Protein AF-A0A843HKS9-F1 (afdb_monomer_lite)

pLDDT: mean 92.13, std 10.12, range [38.44, 98.88]

Secondary structure (DSSP, 8-state):
---HHHHHHHHHTTTT-B-SSTTS---HHHHHHHSS---STT---HHHHHHHHHHTSSS-SS---S-HHHHHHHHHHTT-EESS--TT-EEEE--S-SS-S--EEEEEEEEETTEEEEEEEEE-SS--S--SEEEEEEESSSEEEEE-------SS---SSEEEEEE-GGG-S--HHHHHHTT--EEEEE-B-TTSPBPTTHHHHHHHHHHHT-EEEEEEE---SSHHHHHHHHHHHHHHHTT----EEEE---TTSGGGHHHHHHHHHHHHHHHHHHTT--EEEEEEHHHHHHTS-HHHHHHS-EEEE--TT-SSS--GGG----TTEEEEEEEEEE--TTSSS-EEEEEE-

Foldseek 3Di:
DAALVLLLVQLVVQAFDFAPPHQFLFHPLQCVLVVHTHTDPVQQCQQSSSQSSQVVDPPRQFDRDSALLVRQVVLVVVVQWFADDDQQWWWFFDDDPDPRLTQHIFGFHDDDPLKTWTFTPQQDPPGDSGHGGTHTDIDNDRTPTTGDTDHPPDVPPPPVWQKAFEDACVLPFFDLVLCVVLRHAEYEYEAADPVLHGGPCRVVVVVSCVVNVHAYAYEYEDPDQALVVLLVSLVSRCVRCPPPAHEYEYEPEDPVRPVVAQVSVVSSVCSNQVNCVVSPYHYAYEYEPVCVVGRHDVVNLVPGAYAYEFAPVQPQDADCVRDDDGPRDFKYFHHQQHDGPRTPGTTTMMIGD

Radius of gyration: 25.86 Å; chains: 1; bounding box: 54×35×76 Å

Structure (mmCIF, N/CA/C/O backbone):
data_AF-A0A843HKS9-F1
#
_entry.id   AF-A0A843HKS9-F1
#
loop_
_atom_site.group_PDB
_atom_site.id
_atom_site.type_symbol
_atom_site.label_atom_id
_atom_site.label_alt_id
_atom_site.label_comp_id
_atom_site.label_asym_id
_atom_site.label_entity_id
_atom_site.label_seq_id
_atom_site.pdbx_PDB_ins_code
_atom_site.Cartn_x
_atom_site.Cartn_y
_atom_site.Cartn_z
_atom_site.occupancy
_atom_site.B_iso_or_equiv
_atom_site.auth_seq_id
_atom_site.auth_comp_id
_atom_site.auth_asym_id
_atom_site.auth_atom_id
_atom_site.pdbx_PDB_model_num
ATOM 1 N N . MET A 1 1 ? -6.946 20.170 20.216 1.00 74.62 1 MET A N 1
ATOM 2 C CA . MET A 1 1 ? -7.402 18.766 20.320 1.00 74.62 1 MET A CA 1
ATOM 3 C C . MET A 1 1 ? -6.311 17.899 19.699 1.00 74.62 1 MET A C 1
ATOM 5 O O . MET A 1 1 ? -5.655 18.396 18.796 1.00 74.62 1 MET A O 1
ATOM 9 N N . PRO A 1 2 ? -6.028 16.699 20.213 1.00 87.19 2 PRO A N 1
ATOM 10 C CA . PRO A 1 2 ? -4.966 15.842 19.686 1.00 87.19 2 PRO A CA 1
ATOM 11 C C . PRO A 1 2 ? -5.332 15.230 18.333 1.00 87.19 2 PRO A C 1
ATOM 13 O O . PRO A 1 2 ? -6.507 15.220 17.942 1.00 87.19 2 PRO A O 1
ATOM 16 N N . THR A 1 3 ? -4.322 14.707 17.650 1.00 88.12 3 THR A N 1
ATOM 17 C CA . THR A 1 3 ? -4.460 13.864 16.458 1.00 88.12 3 THR A CA 1
ATOM 18 C C . THR A 1 3 ? -4.740 12.415 16.880 1.00 88.12 3 THR A C 1
ATOM 20 O O . THR A 1 3 ? -4.619 12.060 18.057 1.00 88.12 3 THR A O 1
ATOM 23 N N . VAL A 1 4 ? -5.128 11.549 15.937 1.00 90.75 4 VAL A N 1
ATOM 24 C CA . VAL A 1 4 ? -5.255 10.107 16.230 1.00 90.75 4 VAL A CA 1
ATOM 25 C C . VAL A 1 4 ? -3.890 9.521 16.596 1.00 90.75 4 VAL A C 1
ATOM 27 O O . VAL A 1 4 ? -3.796 8.732 17.536 1.00 90.75 4 VAL A O 1
ATOM 30 N N . LYS A 1 5 ? -2.832 9.946 15.895 1.00 85.75 5 LYS A N 1
ATOM 31 C CA . LYS A 1 5 ? -1.465 9.482 16.129 1.00 85.75 5 LYS A CA 1
ATOM 32 C C . LYS A 1 5 ? -0.978 9.837 17.533 1.00 85.75 5 LYS A C 1
ATOM 34 O O . LYS A 1 5 ? -0.462 8.958 18.210 1.00 85.75 5 LYS A O 1
ATOM 39 N N . ASP A 1 6 ? -1.217 11.063 18.000 1.00 91.44 6 ASP A N 1
ATOM 40 C CA . ASP A 1 6 ? -0.814 11.493 19.348 1.00 91.44 6 ASP A CA 1
ATOM 41 C C . ASP A 1 6 ? -1.403 10.576 20.431 1.00 91.44 6 ASP A C 1
ATOM 43 O O . ASP A 1 6 ? -0.723 10.181 21.378 1.00 91.44 6 ASP A O 1
ATOM 47 N N . VAL A 1 7 ? -2.686 10.224 20.280 1.00 95.06 7 VAL A N 1
ATOM 48 C CA . VAL A 1 7 ? -3.398 9.344 21.214 1.00 95.06 7 VAL A CA 1
ATOM 49 C C . VAL A 1 7 ? -2.845 7.922 21.165 1.00 95.06 7 VAL A C 1
ATOM 51 O O . VAL A 1 7 ? -2.664 7.310 22.219 1.00 95.06 7 VAL A O 1
ATOM 54 N N . LEU A 1 8 ? -2.574 7.394 19.968 1.00 95.00 8 LEU A N 1
ATOM 55 C CA . LEU A 1 8 ? -2.044 6.040 19.805 1.00 95.00 8 LEU A CA 1
ATOM 56 C C . LEU A 1 8 ? -0.602 5.915 20.292 1.00 95.00 8 LEU A C 1
ATOM 58 O O . LEU A 1 8 ? -0.320 4.966 21.015 1.00 95.00 8 LEU A O 1
ATOM 62 N N . ASP A 1 9 ? 0.269 6.876 19.979 1.00 90.38 9 ASP A N 1
ATOM 63 C CA . ASP A 1 9 ? 1.654 6.902 20.461 1.00 90.38 9 ASP A CA 1
ATOM 64 C C . ASP A 1 9 ? 1.687 6.897 22.001 1.00 90.38 9 ASP A C 1
ATOM 66 O O . ASP A 1 9 ? 2.435 6.134 22.617 1.00 90.38 9 ASP A O 1
ATOM 70 N N . LEU A 1 10 ? 0.834 7.712 22.641 1.00 95.31 10 LEU A N 1
ATOM 71 C CA . LEU A 1 10 ? 0.725 7.757 24.099 1.00 95.31 10 LEU A CA 1
ATOM 72 C C . LEU A 1 10 ? 0.196 6.439 24.675 1.00 95.31 10 LEU A C 1
ATOM 74 O O . LEU A 1 10 ? 0.752 5.940 25.653 1.00 95.31 10 LEU A O 1
ATOM 78 N N . ALA A 1 11 ? -0.872 5.885 24.097 1.00 97.06 11 ALA A N 1
ATOM 79 C CA . ALA A 1 11 ? -1.452 4.627 24.557 1.00 97.06 11 ALA A CA 1
ATOM 80 C C . ALA A 1 11 ? -0.472 3.453 24.382 1.00 97.06 11 ALA A C 1
ATOM 82 O O . ALA A 1 11 ? -0.357 2.610 25.270 1.00 97.06 11 ALA A O 1
ATOM 83 N N . GLU A 1 12 ? 0.261 3.405 23.268 1.00 92.50 12 GLU A N 1
ATOM 84 C CA . GLU A 1 12 ? 1.227 2.346 22.968 1.00 92.50 12 GLU A CA 1
ATOM 85 C C . GLU A 1 12 ? 2.440 2.410 23.903 1.00 92.50 12 GLU A C 1
ATOM 87 O O . GLU A 1 12 ? 2.915 1.372 24.361 1.00 92.50 12 GLU A O 1
ATOM 92 N N . ALA A 1 13 ? 2.868 3.612 24.302 1.00 91.56 13 ALA A N 1
ATOM 93 C CA . ALA A 1 13 ? 3.911 3.794 25.313 1.00 91.56 13 ALA A CA 1
ATOM 94 C C . ALA A 1 13 ? 3.540 3.229 26.701 1.00 91.56 13 ALA A C 1
ATOM 96 O O . ALA A 1 13 ? 4.419 3.063 27.545 1.00 91.56 13 ALA A O 1
ATOM 97 N N . GLN A 1 14 ? 2.259 2.935 26.952 1.00 96.19 14 GLN A N 1
ATOM 98 C CA . GLN A 1 14 ? 1.795 2.313 28.195 1.00 96.19 14 GLN A CA 1
ATOM 99 C C . GLN A 1 14 ? 1.804 0.779 28.156 1.00 96.19 14 GLN A C 1
ATOM 101 O O . GLN A 1 14 ? 1.592 0.143 29.188 1.00 96.19 14 GLN A O 1
ATOM 106 N N . VAL A 1 15 ? 2.019 0.162 26.991 1.00 91.75 15 VAL A N 1
ATOM 107 C CA . VAL A 1 15 ? 1.980 -1.299 26.844 1.00 91.75 15 VAL A CA 1
ATOM 108 C C . VAL A 1 15 ? 3.017 -1.954 27.759 1.00 91.75 15 VAL A C 1
ATOM 110 O O . VAL A 1 15 ? 4.195 -1.608 27.742 1.00 91.75 15 VAL A O 1
ATOM 113 N N . GLY A 1 16 ? 2.567 -2.925 28.555 1.00 87.69 16 GLY A N 1
ATOM 114 C CA . GLY A 1 16 ? 3.386 -3.621 29.550 1.00 87.69 16 GLY A CA 1
ATOM 115 C C . GLY A 1 16 ? 3.288 -3.061 30.972 1.00 87.69 16 GLY A C 1
ATOM 116 O O . GLY A 1 16 ? 3.772 -3.717 31.892 1.00 87.69 16 GLY A O 1
ATOM 117 N N . ILE A 1 17 ? 2.634 -1.913 31.188 1.00 90.69 17 ILE A N 1
ATOM 118 C CA . ILE A 1 17 ? 2.320 -1.436 32.542 1.00 90.69 17 ILE A CA 1
ATOM 119 C C . ILE A 1 17 ? 1.298 -2.369 33.194 1.00 90.69 17 ILE A C 1
ATOM 121 O O . ILE A 1 17 ? 0.275 -2.707 32.592 1.00 90.69 17 ILE A O 1
ATOM 125 N N . THR A 1 18 ? 1.572 -2.757 34.440 1.00 91.62 18 THR A N 1
ATOM 126 C CA . THR A 1 18 ? 0.708 -3.616 35.253 1.00 91.62 18 THR A CA 1
ATOM 127 C C . THR A 1 18 ? 0.268 -2.918 36.533 1.00 91.62 18 THR A C 1
ATOM 129 O O . THR A 1 18 ? 0.959 -2.039 37.046 1.00 91.62 18 THR A O 1
ATOM 132 N N . GLU A 1 19 ? -0.863 -3.344 37.085 1.00 89.38 19 GLU A N 1
ATOM 133 C CA . GLU A 1 19 ? -1.245 -2.998 38.457 1.00 89.38 19 GLU A CA 1
ATOM 134 C C . GLU A 1 19 ? -0.273 -3.600 39.487 1.00 89.38 19 GLU A C 1
ATOM 136 O O . GLU A 1 19 ? 0.369 -4.627 39.233 1.00 89.38 19 GLU A O 1
ATOM 141 N N . TYR A 1 20 ? -0.155 -2.960 40.653 1.00 87.31 20 TYR A N 1
ATOM 142 C CA . TYR A 1 20 ? 0.702 -3.437 41.735 1.00 87.31 20 TYR A CA 1
ATOM 143 C C . TYR A 1 20 ? 0.081 -3.206 43.124 1.00 87.31 20 TYR A C 1
ATOM 145 O O . TYR A 1 20 ? -0.202 -2.061 43.477 1.00 87.31 20 TYR A O 1
ATOM 153 N N . PRO A 1 21 ? -0.051 -4.254 43.963 1.00 91.62 21 PRO A N 1
ATOM 154 C CA . PRO A 1 21 ? 0.257 -5.664 43.680 1.00 91.62 21 PRO A CA 1
ATOM 155 C C . PRO A 1 21 ? -0.614 -6.264 42.556 1.00 91.62 21 PRO A C 1
ATOM 157 O O . PRO A 1 21 ? -1.645 -5.678 42.220 1.00 91.62 21 PRO A O 1
ATOM 160 N N . PRO A 1 22 ? -0.245 -7.414 41.969 1.00 88.62 22 PRO A N 1
ATOM 161 C CA . PRO A 1 22 ? -1.111 -8.107 41.013 1.00 88.62 22 PRO A CA 1
ATOM 162 C C . PRO A 1 22 ? -2.517 -8.353 41.586 1.00 88.62 22 PRO A C 1
ATOM 164 O O . PRO A 1 22 ? -2.652 -8.616 42.781 1.00 88.62 22 PRO A O 1
ATOM 167 N N . GLU A 1 23 ? -3.550 -8.254 40.746 1.00 86.25 23 GLU A N 1
ATOM 168 C CA . GLU A 1 23 ? -4.980 -8.397 41.088 1.00 86.25 23 GLU A CA 1
ATOM 169 C C . GLU A 1 23 ? -5.544 -7.303 42.015 1.00 86.25 23 GLU A C 1
ATOM 171 O O . GLU A 1 23 ? -6.686 -7.382 42.480 1.00 86.25 23 GLU A O 1
ATOM 176 N N . SER A 1 24 ? -4.771 -6.248 42.290 1.00 90.50 24 SER A N 1
ATOM 177 C CA . SER A 1 24 ? -5.187 -5.196 43.222 1.00 90.50 24 SER A CA 1
ATOM 178 C C . SER A 1 24 ? -6.056 -4.109 42.597 1.00 90.50 24 SER A C 1
ATOM 180 O O . SER A 1 24 ? -6.750 -3.420 43.341 1.00 90.50 24 SER A O 1
ATOM 182 N N . ASN A 1 25 ? -6.029 -3.920 41.273 1.00 92.56 25 ASN A N 1
ATOM 183 C CA . ASN A 1 25 ? -6.522 -2.713 40.595 1.00 92.56 25 ASN A CA 1
ATOM 184 C C . ASN A 1 25 ? -5.867 -1.394 41.059 1.00 92.56 25 ASN A C 1
ATOM 186 O O . ASN A 1 25 ? -6.353 -0.311 40.715 1.00 92.56 25 ASN A O 1
ATOM 190 N N . ASN A 1 26 ? -4.765 -1.457 41.813 1.00 94.19 26 ASN A N 1
ATOM 191 C CA . ASN A 1 26 ? -3.969 -0.284 42.146 1.00 94.19 26 ASN A CA 1
ATOM 192 C C . ASN A 1 26 ? -2.995 0.003 40.995 1.00 94.19 26 ASN A C 1
ATOM 194 O O . ASN A 1 26 ? -2.032 -0.728 40.759 1.00 94.19 26 ASN A O 1
ATOM 198 N N . VAL A 1 27 ? -3.299 1.050 40.233 1.00 95.44 27 VAL A N 1
ATOM 199 C CA . VAL A 1 27 ? -2.565 1.463 39.036 1.00 95.44 27 VAL A CA 1
ATOM 200 C C . VAL A 1 27 ? -2.682 2.975 38.878 1.00 95.44 27 VAL A C 1
ATOM 202 O O . VAL A 1 27 ? -3.692 3.568 39.267 1.00 95.44 27 VAL A O 1
ATOM 205 N N . LEU A 1 28 ? -1.680 3.595 38.250 1.00 95.81 28 LEU A N 1
ATOM 206 C CA . LEU A 1 28 ? -1.621 5.040 37.998 1.00 95.81 28 LEU A CA 1
ATOM 207 C C . LEU A 1 28 ? -2.940 5.606 37.447 1.00 95.81 28 LEU A C 1
ATOM 209 O O . LEU A 1 28 ? -3.407 6.638 37.917 1.00 95.81 28 LEU A O 1
ATOM 213 N N . TYR A 1 29 ? -3.566 4.916 36.489 1.00 97.38 29 TYR A N 1
ATOM 214 C CA . TYR A 1 29 ? -4.783 5.391 35.820 1.00 97.38 29 TYR A CA 1
ATOM 215 C C . TYR A 1 29 ? -5.965 5.549 36.781 1.00 97.38 29 TYR A C 1
ATOM 217 O O . TYR A 1 29 ? -6.726 6.511 36.687 1.00 97.38 29 TYR A O 1
ATOM 225 N N . ASN A 1 30 ? -6.099 4.628 37.738 1.00 97.12 30 ASN A N 1
ATOM 226 C CA . ASN A 1 30 ? -7.086 4.732 38.803 1.00 97.12 30 ASN A CA 1
ATOM 227 C C . ASN A 1 30 ? -6.713 5.856 39.776 1.00 97.12 30 ASN A C 1
ATOM 229 O O . ASN A 1 30 ? -7.560 6.697 40.077 1.00 97.12 30 ASN A O 1
ATOM 233 N N . THR A 1 31 ? -5.452 5.922 40.207 1.00 96.88 31 THR A N 1
ATOM 234 C CA . THR A 1 31 ? -4.976 6.967 41.125 1.00 96.88 31 THR A CA 1
ATOM 235 C C . THR A 1 31 ? -5.219 8.371 40.571 1.00 96.88 31 THR A C 1
ATOM 237 O O . THR A 1 31 ? -5.749 9.231 41.273 1.00 96.88 31 THR A O 1
ATOM 240 N N . GLU A 1 32 ? -4.925 8.608 39.294 1.00 96.81 32 GLU A N 1
ATOM 241 C CA . GLU A 1 32 ? -5.205 9.891 38.642 1.00 96.81 32 GLU A CA 1
ATOM 242 C C . GLU A 1 32 ? -6.706 10.155 38.454 1.00 96.81 32 GLU A C 1
ATOM 244 O O . GLU A 1 32 ? -7.161 11.297 38.567 1.00 96.81 32 GLU A O 1
ATOM 249 N N . TYR A 1 33 ? -7.504 9.116 38.195 1.00 97.75 33 TYR A N 1
ATOM 250 C CA . TYR A 1 33 ? -8.950 9.262 38.039 1.00 97.75 33 TYR A CA 1
ATOM 251 C C . TYR A 1 33 ? -9.636 9.668 39.353 1.00 97.75 33 TYR A C 1
ATOM 253 O O . TYR A 1 33 ? -10.422 10.628 39.361 1.00 97.75 33 TYR A O 1
ATOM 261 N N . TYR A 1 34 ? -9.331 8.957 40.446 1.00 96.94 34 TYR A N 1
ATOM 262 C CA . TYR A 1 34 ? -9.945 9.126 41.770 1.00 96.94 34 TYR A CA 1
ATOM 263 C C . TYR A 1 34 ? -9.245 10.182 42.644 1.00 96.94 34 TYR A C 1
ATOM 265 O O . TYR A 1 34 ? -9.812 10.626 43.645 1.00 96.94 34 TYR A O 1
ATOM 273 N N . GLY A 1 35 ? -8.035 10.614 42.276 1.00 97.31 35 GLY A N 1
ATOM 274 C CA . GLY A 1 35 ? -7.229 11.583 43.029 1.00 97.31 35 GLY A CA 1
ATOM 275 C C . GLY A 1 35 ? -6.535 11.004 44.268 1.00 97.31 35 GLY A C 1
ATOM 276 O O . GLY A 1 35 ? -5.958 11.755 45.050 1.00 97.31 35 GLY A O 1
ATOM 277 N N . HIS A 1 36 ? -6.618 9.691 44.467 1.00 96.50 36 HIS A N 1
ATOM 278 C CA . HIS A 1 36 ? -5.955 8.923 45.518 1.00 96.50 36 HIS A CA 1
ATOM 279 C C . HIS A 1 36 ? -5.883 7.453 45.091 1.00 96.50 36 HIS A C 1
ATOM 281 O O . HIS A 1 36 ? -6.623 7.029 44.202 1.00 96.50 36 HIS A O 1
ATOM 287 N N . GLU A 1 37 ? -4.993 6.682 45.713 1.00 96.31 37 GLU A N 1
ATOM 288 C CA . GLU A 1 37 ? -4.888 5.246 45.451 1.00 96.31 37 GLU A CA 1
ATOM 289 C C . GLU A 1 37 ? -6.185 4.525 45.829 1.00 96.31 37 GLU A C 1
ATOM 291 O O . GLU A 1 37 ? -6.775 4.775 46.883 1.00 96.31 37 GLU A O 1
ATOM 296 N N . VAL A 1 38 ? -6.607 3.603 44.969 1.00 95.12 38 VAL A N 1
ATOM 297 C CA . VAL A 1 38 ? -7.757 2.724 45.190 1.00 95.12 38 VAL A CA 1
ATOM 298 C C . VAL A 1 38 ? -7.351 1.284 44.908 1.00 95.12 38 VAL A C 1
ATOM 300 O O . VAL A 1 38 ? -6.427 1.025 44.137 1.00 95.12 38 VAL A O 1
ATOM 303 N N . TRP A 1 39 ? -8.043 0.337 45.534 1.00 93.19 39 TRP A N 1
ATOM 304 C CA . TRP A 1 39 ? -7.749 -1.086 45.404 1.00 93.19 39 TRP A CA 1
ATOM 305 C C . TRP A 1 39 ? -9.005 -1.942 45.579 1.00 93.19 39 TRP A C 1
ATOM 307 O O . TRP A 1 39 ? -9.984 -1.542 46.213 1.00 93.19 39 TRP A O 1
ATOM 317 N N . GLY A 1 40 ? -8.951 -3.163 45.054 1.00 89.38 40 GLY A N 1
ATOM 318 C CA . GLY A 1 40 ? -9.999 -4.174 45.153 1.00 89.38 40 GLY A CA 1
ATOM 319 C C . GLY A 1 40 ? -10.873 -4.285 43.902 1.00 89.38 40 GLY A C 1
ATOM 320 O O . GLY A 1 40 ? -10.846 -3.447 43.004 1.00 89.38 40 GLY A O 1
ATOM 321 N N . ALA A 1 41 ? -11.686 -5.343 43.857 1.00 86.88 41 ALA A N 1
ATOM 322 C CA . ALA A 1 41 ? -12.458 -5.753 42.677 1.00 86.88 41 ALA A CA 1
ATOM 323 C C . ALA A 1 41 ? -13.516 -4.739 42.194 1.00 86.88 41 ALA A C 1
ATOM 325 O O . ALA A 1 41 ? -14.064 -4.893 41.105 1.00 86.88 41 ALA A O 1
ATOM 326 N N . ALA A 1 42 ? -13.814 -3.708 42.989 1.00 89.25 42 ALA A N 1
ATOM 327 C CA . ALA A 1 42 ? -14.740 -2.640 42.621 1.00 89.25 42 ALA A CA 1
ATOM 328 C C . ALA A 1 42 ? -14.141 -1.612 41.640 1.00 89.25 42 ALA A C 1
ATOM 330 O O . ALA A 1 42 ? -14.883 -0.766 41.144 1.00 89.25 42 ALA A O 1
ATOM 331 N N . TYR A 1 43 ? -12.833 -1.680 41.348 1.00 92.25 43 TYR A N 1
ATOM 332 C CA . TYR A 1 43 ? -12.112 -0.655 40.581 1.00 92.25 43 TYR A CA 1
ATOM 333 C C . TYR A 1 43 ? -11.472 -1.161 39.272 1.00 92.25 43 TYR A C 1
ATOM 335 O O . TYR A 1 43 ? -10.311 -0.841 39.014 1.00 92.25 43 TYR A O 1
ATOM 343 N N . PRO A 1 44 ? -12.183 -1.916 38.409 1.00 92.25 44 PRO A N 1
ATOM 344 C CA . PRO A 1 44 ? -11.625 -2.314 37.121 1.00 92.25 44 PRO A CA 1
ATOM 345 C C . PRO A 1 44 ? -11.241 -1.077 36.302 1.00 92.25 44 PRO A C 1
ATOM 347 O O . PRO A 1 44 ? -11.987 -0.099 36.236 1.00 92.25 44 PRO A O 1
ATOM 350 N N . TRP A 1 45 ? -10.079 -1.126 35.656 1.00 94.69 45 TRP A N 1
ATOM 351 C CA . TRP A 1 45 ? -9.430 0.090 35.161 1.00 94.69 45 TRP A CA 1
ATOM 352 C C . TRP A 1 45 ? -9.324 0.202 33.636 1.00 94.69 45 TRP A C 1
ATOM 354 O O . TRP A 1 45 ? -8.662 1.098 33.125 1.00 94.69 45 TRP A O 1
ATOM 364 N N . CYS A 1 46 ? -10.025 -0.640 32.867 1.00 95.75 46 CYS A N 1
ATOM 365 C CA . CYS A 1 46 ? -10.042 -0.516 31.402 1.00 95.75 46 CYS A CA 1
ATOM 366 C C . CYS A 1 46 ? -10.594 0.848 30.945 1.00 95.75 46 CYS A C 1
ATOM 368 O O . CYS A 1 46 ? -10.042 1.484 30.051 1.00 95.75 46 CYS A O 1
ATOM 370 N N . CYS A 1 47 ? -11.659 1.336 31.592 1.00 96.69 47 CYS A N 1
ATOM 371 C CA . CYS A 1 47 ? -12.272 2.621 31.257 1.00 96.69 47 CYS A CA 1
ATOM 372 C C . CYS A 1 47 ? -11.479 3.811 31.815 1.00 96.69 47 CYS A C 1
ATOM 374 O O . CYS A 1 47 ? -11.359 4.829 31.136 1.00 96.69 47 CYS A O 1
ATOM 376 N N . THR A 1 48 ? -10.899 3.685 33.016 1.00 97.69 48 THR A N 1
ATOM 377 C CA . THR A 1 48 ? -10.046 4.738 33.590 1.00 97.69 48 THR A CA 1
ATOM 378 C C . THR A 1 48 ? -8.730 4.873 32.828 1.00 97.69 48 THR A C 1
ATOM 380 O O . THR A 1 48 ? -8.274 5.995 32.654 1.00 97.69 48 THR A O 1
ATOM 383 N N . PHE A 1 49 ? -8.180 3.787 32.270 1.00 98.38 49 PHE A N 1
ATOM 384 C CA . PHE A 1 49 ? -7.071 3.832 31.310 1.00 98.38 49 PHE A CA 1
ATOM 385 C C . PHE A 1 49 ? -7.433 4.616 30.047 1.00 98.38 49 PHE A C 1
ATOM 387 O O . PHE A 1 49 ? -6.732 5.562 29.698 1.00 98.38 49 PHE A O 1
ATOM 394 N N . VAL A 1 50 ? -8.548 4.271 29.386 1.00 98.31 50 VAL A N 1
ATOM 395 C CA . VAL A 1 50 ? -9.008 5.005 28.194 1.00 98.31 50 VAL A CA 1
ATOM 396 C C . VAL A 1 50 ? -9.186 6.486 28.529 1.00 98.31 50 VAL A C 1
ATOM 398 O O . VAL A 1 50 ? -8.630 7.338 27.841 1.00 98.31 50 VAL A O 1
ATOM 401 N N . TRP A 1 51 ? -9.891 6.807 29.619 1.00 98.19 51 TRP A N 1
ATOM 402 C CA . TRP A 1 51 ? -10.027 8.191 30.071 1.00 98.19 51 TRP A CA 1
ATOM 403 C C . TRP A 1 51 ? -8.667 8.858 30.301 1.00 98.19 51 TRP A C 1
ATOM 405 O O . TRP A 1 51 ? -8.469 9.966 29.815 1.00 98.19 51 TRP A O 1
ATOM 415 N N . TRP A 1 52 ? -7.736 8.194 30.991 1.00 98.38 52 TRP A N 1
ATOM 416 C CA . TRP A 1 52 ? -6.418 8.739 31.313 1.00 98.38 52 TRP A CA 1
ATOM 417 C C . TRP A 1 52 ? -5.636 9.116 30.056 1.00 98.38 52 TRP A C 1
ATOM 419 O O . TRP A 1 52 ? -5.108 10.226 30.000 1.00 98.38 52 TRP A O 1
ATOM 429 N N . VAL A 1 53 ? -5.634 8.255 29.029 1.00 98.12 53 VAL A N 1
ATOM 430 C CA . VAL A 1 53 ? -4.988 8.542 27.736 1.00 98.12 53 VAL A CA 1
ATOM 431 C C . VAL A 1 53 ? -5.564 9.828 27.142 1.00 98.12 53 VAL A C 1
ATOM 433 O O . VAL A 1 53 ? -4.828 10.758 26.818 1.00 98.12 53 VAL A O 1
ATOM 436 N N . PHE A 1 54 ? -6.890 9.924 27.036 1.00 96.94 54 PHE A N 1
ATOM 437 C CA . PHE A 1 54 ? -7.542 11.098 26.451 1.00 96.94 54 PHE A CA 1
ATOM 438 C C . PHE A 1 54 ? -7.479 12.347 27.345 1.00 96.94 54 PHE A C 1
ATOM 440 O O . PHE A 1 54 ? -7.609 13.462 26.837 1.00 96.94 54 PHE A O 1
ATOM 447 N N . ALA A 1 55 ? -7.300 12.195 28.659 1.00 95.50 55 ALA A N 1
ATOM 448 C CA . ALA A 1 55 ? -7.197 13.289 29.625 1.00 95.50 55 ALA A CA 1
ATOM 449 C C . ALA A 1 55 ? -5.846 14.018 29.571 1.00 95.50 55 ALA A C 1
ATOM 451 O O . ALA A 1 55 ? -5.776 15.171 30.000 1.00 95.50 55 ALA A O 1
ATOM 452 N N . GLN A 1 56 ? -4.809 13.403 28.983 1.00 95.31 56 GLN A N 1
ATOM 453 C CA . GLN A 1 56 ? -3.519 14.067 28.748 1.00 95.31 56 GLN A CA 1
ATOM 454 C C . GLN A 1 56 ? -3.612 15.202 27.718 1.00 95.31 56 GLN A C 1
ATOM 456 O O . GLN A 1 56 ? -2.732 16.059 27.639 1.00 95.31 56 GLN A O 1
ATOM 461 N N . PHE A 1 57 ? -4.700 15.251 26.947 1.00 91.94 57 PHE A N 1
ATOM 462 C CA . PHE A 1 57 ? -4.911 16.253 25.915 1.00 91.94 57 PHE A CA 1
ATOM 463 C C . PHE A 1 57 ? -6.002 17.253 26.305 1.00 91.94 57 PHE A C 1
ATOM 465 O O . PHE A 1 57 ? -6.947 16.936 27.028 1.00 91.94 57 PHE A O 1
ATOM 472 N N . LYS A 1 58 ? -5.882 18.492 25.805 1.00 88.69 58 LYS A N 1
ATOM 473 C CA . LYS A 1 58 ? -6.838 19.576 26.078 1.00 88.69 58 LYS A CA 1
ATOM 474 C C . LYS A 1 58 ? -7.533 20.069 24.792 1.00 88.69 58 LYS A C 1
ATOM 476 O O . LYS A 1 58 ? -6.843 20.431 23.832 1.00 88.69 58 LYS A O 1
ATOM 481 N N . PRO A 1 59 ? -8.881 20.136 24.761 1.00 86.62 59 PRO A N 1
ATOM 482 C CA . PRO A 1 59 ? -9.810 19.520 25.720 1.00 86.62 59 PRO A CA 1
ATOM 483 C C . PRO A 1 59 ? -9.701 17.983 25.722 1.00 86.62 59 PRO A C 1
ATOM 485 O O . PRO A 1 59 ? -9.267 17.400 24.729 1.00 86.62 59 PRO A O 1
ATOM 488 N N . CYS A 1 60 ? -10.111 17.344 26.824 1.00 90.94 60 CYS A N 1
ATOM 489 C CA . CYS A 1 60 ? -10.242 15.888 26.883 1.00 90.94 60 CYS A CA 1
ATOM 490 C C . CYS A 1 60 ? -11.351 15.450 25.919 1.00 90.94 60 CYS A C 1
ATOM 492 O O . CYS A 1 60 ? -12.421 16.062 25.895 1.00 90.94 60 CYS A O 1
ATOM 494 N N . LEU A 1 61 ? -11.094 14.414 25.116 1.00 90.38 61 LEU A N 1
ATOM 495 C CA . LEU A 1 61 ? -11.992 14.025 24.021 1.00 90.38 61 LEU A CA 1
ATOM 496 C C . LEU A 1 61 ? -13.081 13.021 24.409 1.00 90.38 61 LEU A C 1
ATOM 498 O O . LEU A 1 61 ? -13.945 12.699 23.590 1.00 90.38 61 LEU A O 1
ATOM 502 N N . VAL A 1 62 ? -13.042 12.520 25.641 1.00 95.44 62 VAL A N 1
ATOM 503 C CA . VAL A 1 62 ? -13.996 11.543 26.167 1.00 95.44 62 VAL A CA 1
ATOM 504 C C . VAL A 1 62 ? -14.539 12.006 27.511 1.00 95.44 62 VAL A C 1
ATOM 506 O O . VAL A 1 62 ? -13.896 12.759 28.242 1.00 95.44 62 VAL A O 1
ATOM 509 N N . TRP A 1 63 ? -15.740 11.547 27.852 1.00 95.50 63 TRP A N 1
ATOM 510 C CA . TRP A 1 63 ? -16.341 11.827 29.151 1.00 95.50 63 TRP A CA 1
ATOM 511 C C . TRP A 1 63 ? -15.556 11.168 30.293 1.00 95.50 63 TRP A C 1
ATOM 513 O O . TRP A 1 63 ? -15.140 10.014 30.181 1.00 95.50 63 TRP A O 1
ATOM 523 N N . LYS A 1 64 ? -15.387 11.878 31.417 1.00 96.69 64 LYS A N 1
ATOM 524 C CA . LYS A 1 64 ? -14.779 11.312 32.628 1.00 96.69 64 LYS A CA 1
ATOM 525 C C . LYS A 1 64 ? -15.756 10.337 33.293 1.00 96.69 64 LYS A C 1
ATOM 527 O O . LYS A 1 64 ? -16.660 10.756 34.008 1.00 96.69 64 LYS A O 1
ATOM 532 N N . THR A 1 65 ? -15.559 9.042 33.058 1.00 97.00 65 THR A N 1
ATOM 533 C CA . THR A 1 65 ? -16.258 7.947 33.745 1.00 97.00 65 THR A CA 1
ATOM 534 C C . THR A 1 65 ? -15.362 6.707 33.849 1.00 97.00 65 THR A C 1
ATOM 536 O O . THR A 1 65 ? -14.518 6.466 32.986 1.00 97.00 65 THR A O 1
ATOM 539 N N . ALA A 1 66 ? -15.569 5.905 34.895 1.00 96.12 66 ALA A N 1
ATOM 540 C CA . ALA A 1 66 ? -14.984 4.574 35.048 1.00 96.12 66 ALA A CA 1
ATOM 541 C C . ALA A 1 66 ? -15.897 3.454 34.494 1.00 96.12 66 ALA A C 1
ATOM 543 O O . ALA A 1 66 ? -15.509 2.288 34.484 1.00 96.12 66 ALA A O 1
ATOM 544 N N . SER A 1 67 ? -17.108 3.781 34.024 1.00 95.56 67 SER A N 1
ATOM 545 C CA . SER A 1 67 ? -18.092 2.815 33.525 1.00 95.56 67 SER A CA 1
ATOM 546 C C . SER A 1 67 ? -18.092 2.729 31.998 1.00 95.56 67 SER A C 1
ATOM 548 O O . SER A 1 67 ? -18.430 3.689 31.302 1.00 95.56 67 SER A O 1
ATOM 550 N N . CYS A 1 68 ? -17.814 1.537 31.456 1.00 95.31 68 CYS A N 1
ATOM 551 C CA . CYS A 1 68 ? -17.873 1.284 30.011 1.00 95.31 68 CYS A CA 1
ATOM 552 C C . CYS A 1 68 ? -19.262 1.581 29.425 1.00 95.31 68 CYS A C 1
ATOM 554 O O . CYS A 1 68 ? -19.373 2.119 28.324 1.00 95.31 68 CYS A O 1
ATOM 556 N N . SER A 1 69 ? -20.330 1.243 30.158 1.00 95.44 69 SER A N 1
ATOM 557 C CA . SER A 1 69 ? -21.708 1.463 29.701 1.00 95.44 69 SER A CA 1
ATOM 558 C C . SER A 1 69 ? -22.075 2.946 29.691 1.00 95.44 69 SER A C 1
ATOM 560 O O . SER A 1 69 ? -22.731 3.397 28.752 1.00 95.44 69 SER A O 1
ATOM 562 N N . GLU A 1 70 ? -21.621 3.721 30.680 1.00 97.06 70 GLU A N 1
ATOM 563 C CA . GLU A 1 70 ? -21.816 5.175 30.689 1.00 97.06 70 GLU A CA 1
ATOM 564 C C . GLU A 1 70 ? -21.033 5.853 29.568 1.00 97.06 70 GLU A C 1
ATOM 566 O O . GLU A 1 70 ? -21.591 6.700 28.872 1.00 97.06 70 GLU A O 1
ATOM 571 N N . LEU A 1 71 ? -19.780 5.447 29.339 1.00 98.00 71 LEU A N 1
ATOM 572 C CA . LEU A 1 71 ? -18.971 5.995 28.253 1.00 98.00 71 LEU A CA 1
ATOM 573 C C . LEU A 1 71 ? -19.604 5.695 26.885 1.00 98.00 71 LEU A C 1
ATOM 575 O O . LEU A 1 71 ? -19.731 6.588 26.047 1.00 98.00 71 LEU A O 1
ATOM 579 N N . GLY A 1 72 ? -20.069 4.461 26.672 1.00 97.75 72 GLY A N 1
ATOM 580 C CA . GLY A 1 72 ? -20.771 4.086 25.445 1.00 97.75 72 GLY A CA 1
ATOM 581 C C . GLY A 1 72 ? -22.081 4.861 25.259 1.00 97.75 72 GLY 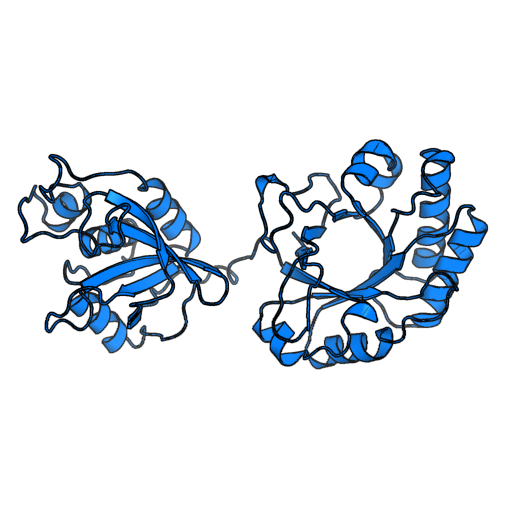A C 1
ATOM 582 O O . GLY A 1 72 ? -22.377 5.322 24.155 1.00 97.75 72 GLY A O 1
ATOM 583 N N . ASN A 1 73 ? -22.850 5.061 26.336 1.00 97.62 73 ASN A N 1
ATOM 584 C CA . ASN A 1 73 ? -24.070 5.871 26.307 1.00 97.62 73 ASN A CA 1
ATOM 585 C C . ASN A 1 73 ? -23.761 7.337 25.996 1.00 97.62 73 ASN A C 1
ATOM 587 O O . ASN A 1 73 ? -24.488 7.960 25.228 1.00 97.62 73 ASN A O 1
ATOM 591 N N . TRP A 1 74 ? -22.666 7.879 26.532 1.00 97.94 74 TRP A N 1
ATOM 592 C CA . TRP A 1 74 ? -22.220 9.229 26.210 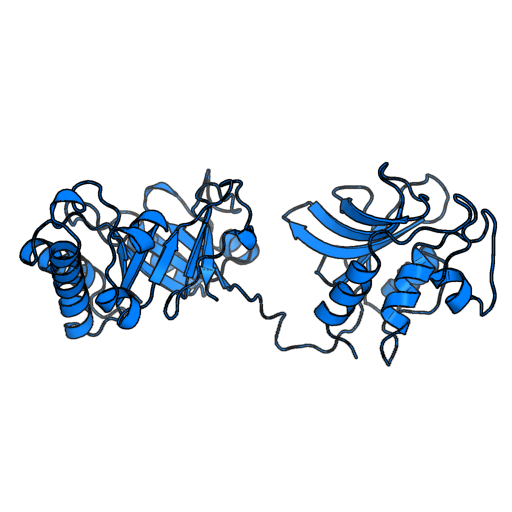1.00 97.94 74 TRP A CA 1
ATOM 593 C C . TRP A 1 74 ? -21.915 9.374 24.715 1.00 97.94 74 TRP A C 1
ATOM 595 O O . TRP A 1 74 ? -22.425 10.303 24.089 1.00 97.94 74 TRP A O 1
ATOM 605 N N . PHE A 1 75 ? -21.187 8.433 24.102 1.00 98.31 75 PHE A N 1
ATOM 606 C CA . PHE A 1 75 ? -20.958 8.455 22.652 1.00 98.31 75 PHE A CA 1
ATOM 607 C C . PHE A 1 75 ? -22.265 8.378 21.851 1.00 98.31 75 PHE A C 1
ATOM 609 O O . PHE A 1 75 ? -22.441 9.147 20.906 1.00 98.31 75 PHE A O 1
ATOM 616 N N . LYS A 1 76 ? -23.206 7.506 22.242 1.00 96.44 76 LYS A N 1
ATOM 617 C CA . LYS A 1 76 ? -24.533 7.411 21.604 1.00 96.44 76 LYS A CA 1
ATOM 618 C C . LYS A 1 76 ? -25.312 8.723 21.701 1.00 96.44 76 LYS A C 1
ATOM 620 O O . LYS A 1 76 ? -25.775 9.231 20.684 1.00 96.44 76 LYS A O 1
ATOM 625 N N . ASN A 1 77 ? -25.394 9.302 22.897 1.00 97.31 77 ASN A N 1
ATOM 626 C CA . ASN A 1 77 ? -26.137 10.538 23.160 1.00 97.31 77 ASN A CA 1
ATOM 627 C C . ASN A 1 77 ? -25.534 11.758 22.450 1.00 97.31 77 ASN A C 1
ATOM 629 O O . ASN A 1 77 ? -26.246 12.719 22.179 1.00 97.31 77 ASN A O 1
ATOM 633 N N . ASN A 1 78 ? -24.243 11.711 22.115 1.00 93.62 78 ASN A N 1
ATOM 634 C CA . ASN A 1 78 ? -23.552 12.761 21.369 1.00 93.62 78 ASN A CA 1
ATOM 635 C C . ASN A 1 78 ? -23.454 12.470 19.860 1.00 93.62 78 ASN A C 1
ATOM 637 O O . ASN A 1 78 ? -22.695 13.141 19.171 1.00 93.62 78 ASN A O 1
ATOM 641 N N . SER A 1 79 ? -24.197 11.489 19.324 1.00 95.44 79 SER A N 1
ATOM 642 C CA . SER A 1 79 ? -24.150 11.096 17.899 1.00 95.44 79 SER A CA 1
ATOM 643 C C . SER A 1 79 ? -22.751 10.696 17.402 1.00 95.44 79 SER A C 1
ATOM 645 O O . SER A 1 79 ? -22.404 10.869 16.237 1.00 95.44 79 SER A O 1
ATOM 647 N N . LYS A 1 80 ? -21.935 10.137 18.298 1.00 94.62 80 LYS A N 1
ATOM 648 C CA . LYS A 1 80 ? -20.553 9.705 18.047 1.00 94.62 80 LYS A CA 1
ATOM 649 C C . LYS A 1 80 ? -20.395 8.183 18.131 1.00 94.62 80 LYS A C 1
ATOM 651 O O . LYS A 1 80 ? -19.289 7.691 18.338 1.00 94.62 80 LYS A O 1
ATOM 656 N N . TRP A 1 81 ? -21.493 7.440 17.999 1.00 96.88 81 TRP A N 1
ATOM 657 C CA . TRP A 1 81 ? -21.510 5.978 18.024 1.00 96.88 81 TRP A CA 1
ATOM 658 C C . TRP A 1 81 ? -21.611 5.392 16.615 1.00 96.88 81 TRP A C 1
ATOM 660 O O . TRP A 1 81 ? -22.450 5.815 15.823 1.00 96.88 81 TRP A O 1
ATOM 670 N N . TYR A 1 82 ? -20.794 4.383 16.325 1.00 95.38 82 TYR A N 1
ATOM 671 C CA . TYR A 1 82 ? -20.649 3.779 15.005 1.00 95.38 82 TYR A CA 1
ATOM 672 C C . TYR A 1 82 ? -20.593 2.250 15.091 1.00 95.38 82 TYR A C 1
ATOM 674 O O . TYR A 1 82 ? -20.247 1.667 16.120 1.00 95.38 82 TYR A O 1
ATOM 682 N N . THR A 1 83 ? -20.926 1.598 13.977 1.00 92.19 83 THR A N 1
ATOM 683 C CA . THR A 1 83 ? -20.834 0.139 13.797 1.00 92.19 83 THR A CA 1
ATOM 684 C C . THR A 1 83 ? -19.615 -0.289 12.984 1.00 92.19 83 THR A C 1
ATOM 686 O O . THR A 1 83 ? -19.255 -1.458 13.025 1.00 92.19 83 THR A O 1
ATOM 689 N N . GLN A 1 84 ? -18.975 0.643 12.273 1.00 89.50 84 GLN A N 1
ATOM 690 C CA . GLN A 1 84 ? -17.754 0.406 11.505 1.00 89.50 84 GLN A CA 1
ATOM 691 C C . GLN A 1 84 ? -16.557 1.046 12.216 1.00 89.50 84 GLN A C 1
ATOM 693 O O . GLN A 1 84 ? -16.646 2.237 12.555 1.00 89.50 84 GLN A O 1
ATOM 698 N N . PRO A 1 85 ? -15.460 0.297 12.432 1.00 93.06 85 PRO A N 1
ATOM 699 C CA . PRO A 1 85 ? -14.287 0.815 13.118 1.00 93.06 85 PRO A CA 1
ATOM 700 C C . PRO A 1 85 ? -13.576 1.884 12.286 1.00 93.06 85 PRO A C 1
ATOM 702 O O . PRO A 1 85 ? -13.526 1.820 11.057 1.00 93.06 85 PRO A O 1
ATOM 705 N N . LYS A 1 86 ? -12.949 2.832 12.976 1.00 93.12 86 LYS A N 1
ATOM 706 C CA . LYS A 1 86 ? -11.823 3.626 12.479 1.00 93.12 86 LYS A CA 1
ATOM 707 C C . LYS A 1 86 ? -10.680 3.573 13.482 1.00 93.12 86 LYS A C 1
ATOM 709 O O . LYS A 1 86 ? -10.896 3.405 14.679 1.00 93.12 86 LYS A O 1
ATOM 714 N N . VAL A 1 87 ? -9.462 3.730 12.977 1.00 93.25 87 VAL A N 1
ATOM 715 C CA . VAL A 1 87 ? -8.273 3.908 13.813 1.00 93.25 87 VAL A CA 1
ATOM 716 C C . VAL A 1 87 ? -8.484 5.119 14.731 1.00 93.25 87 VAL A C 1
ATOM 718 O O . VAL A 1 87 ? -8.978 6.156 14.288 1.00 93.25 87 VAL A O 1
ATOM 721 N N . GLY A 1 88 ? -8.172 4.952 16.015 1.00 94.56 88 GLY A N 1
ATOM 722 C CA . GLY A 1 88 ? -8.444 5.912 17.084 1.00 94.56 88 GLY A CA 1
ATOM 723 C C . GLY A 1 88 ? -9.778 5.709 17.809 1.00 94.56 88 GLY A C 1
ATOM 724 O O . GLY A 1 88 ? -9.905 6.152 18.946 1.00 94.56 88 GLY A O 1
ATOM 725 N N . ASP A 1 89 ? -10.762 5.012 17.233 1.00 97.81 89 ASP A N 1
ATOM 726 C CA . ASP A 1 89 ? -12.050 4.819 17.910 1.00 97.81 89 ASP A CA 1
ATOM 727 C C . ASP A 1 89 ? -11.878 4.122 19.273 1.00 97.81 89 ASP A C 1
ATOM 729 O O . ASP A 1 89 ? -11.062 3.214 19.440 1.00 97.81 89 ASP A O 1
ATOM 733 N N . VAL A 1 90 ? -12.710 4.495 20.245 1.00 98.50 90 VAL A N 1
ATOM 734 C CA . VAL A 1 90 ? -12.901 3.701 21.460 1.00 98.50 90 VAL A CA 1
ATOM 735 C C . VAL A 1 90 ? -13.794 2.522 21.096 1.00 98.50 90 VAL A C 1
ATOM 737 O O . VAL A 1 90 ? -14.966 2.701 20.766 1.00 98.50 90 VAL A O 1
ATOM 740 N N . VAL A 1 91 ? -13.261 1.308 21.138 1.00 98.25 91 VAL A N 1
ATOM 741 C CA . VAL A 1 91 ? -14.030 0.082 20.904 1.00 98.25 91 VAL A CA 1
ATOM 742 C C . VAL A 1 91 ? -14.634 -0.423 22.209 1.00 98.25 91 VAL A C 1
ATOM 744 O O . VAL A 1 91 ? -14.011 -0.353 23.267 1.00 98.25 91 VAL A O 1
ATOM 747 N N . PHE A 1 92 ? -15.855 -0.947 22.127 1.00 97.75 92 PHE A N 1
ATOM 748 C CA . PHE A 1 92 ? -16.610 -1.468 23.262 1.00 97.75 92 PHE A CA 1
ATOM 749 C C . PHE A 1 92 ? -16.882 -2.956 23.084 1.00 97.75 92 PHE A C 1
ATOM 751 O O . PHE A 1 92 ? -17.349 -3.383 22.025 1.00 97.75 92 PHE A O 1
ATOM 758 N N . PHE A 1 93 ? -16.669 -3.729 24.146 1.00 94.69 93 PHE A N 1
ATOM 759 C CA . PHE A 1 93 ? -16.846 -5.177 24.142 1.00 94.69 93 PHE A CA 1
ATOM 760 C C . PHE A 1 93 ? -17.856 -5.660 25.179 1.00 94.69 93 PHE A C 1
ATOM 762 O O . PHE A 1 93 ? -18.074 -5.041 26.224 1.00 94.69 93 PHE A O 1
ATOM 769 N N . LYS A 1 94 ? -18.429 -6.830 24.901 1.00 92.38 94 LYS A N 1
ATOM 770 C CA . LYS A 1 94 ? -19.335 -7.554 25.790 1.00 92.38 94 LYS A CA 1
ATOM 771 C C . LYS A 1 94 ? -18.823 -8.977 26.010 1.00 92.38 94 LYS A C 1
ATOM 773 O O . LYS A 1 94 ? -19.162 -9.884 25.260 1.00 92.38 94 LYS A O 1
ATOM 778 N N . PHE A 1 95 ? -18.014 -9.169 27.051 1.00 86.56 95 PHE A N 1
ATOM 779 C CA . PHE A 1 95 ? -17.457 -10.481 27.411 1.00 86.56 95 PHE A CA 1
ATOM 780 C C . PHE A 1 95 ? -18.295 -11.225 28.461 1.00 86.56 95 PHE A C 1
ATOM 782 O O . PHE A 1 95 ? -18.600 -12.403 28.300 1.00 86.56 95 PHE A O 1
ATOM 789 N N . SER A 1 96 ? -18.709 -10.547 29.536 1.00 77.69 96 SER A N 1
ATOM 790 C CA . SER A 1 96 ? -19.570 -11.137 30.571 1.00 77.69 96 SER A CA 1
ATOM 791 C C . SER A 1 96 ? -21.058 -11.152 30.188 1.00 77.69 96 SER A C 1
ATOM 793 O O . SER A 1 96 ? -21.529 -10.300 29.434 1.00 77.69 96 SER A O 1
ATOM 795 N N . ARG A 1 97 ? -21.823 -12.085 30.774 1.00 65.44 97 ARG A N 1
ATOM 796 C CA . ARG A 1 97 ? -23.282 -12.241 30.588 1.00 65.44 97 ARG A CA 1
ATOM 797 C C . ARG A 1 97 ? -24.149 -11.355 31.501 1.00 65.44 97 ARG A C 1
ATOM 799 O O . ARG A 1 97 ? -25.346 -11.585 31.579 1.00 65.44 97 ARG A O 1
ATOM 806 N N . ASN A 1 98 ? -23.568 -10.385 32.211 1.00 73.56 98 ASN A N 1
ATOM 807 C CA . ASN A 1 98 ? -24.337 -9.478 33.080 1.00 73.56 98 ASN A CA 1
ATOM 808 C C . ASN A 1 98 ? -25.276 -8.547 32.281 1.00 73.56 98 ASN A C 1
ATOM 810 O O . ASN A 1 98 ? -25.224 -8.521 31.053 1.00 73.56 98 ASN A O 1
ATOM 814 N N . ASP A 1 99 ? -26.093 -7.741 32.957 1.00 71.25 99 ASP A N 1
ATOM 815 C CA . ASP A 1 99 ? -27.083 -6.880 32.283 1.00 71.25 99 ASP A CA 1
ATOM 816 C C . ASP A 1 99 ? -26.472 -5.646 31.586 1.00 71.25 99 ASP A C 1
ATOM 818 O O . ASP A 1 99 ? -27.126 -4.988 30.778 1.00 71.25 99 ASP A O 1
ATOM 822 N N . ASN A 1 100 ? -25.194 -5.334 31.835 1.00 79.06 100 ASN A N 1
ATOM 823 C CA . ASN A 1 100 ? -24.510 -4.215 31.179 1.00 79.06 100 ASN A CA 1
ATOM 824 C C . ASN A 1 100 ? -24.298 -4.503 29.693 1.00 79.06 100 ASN A C 1
ATOM 826 O O . ASN A 1 100 ? -23.656 -5.486 29.346 1.00 79.06 100 ASN A O 1
ATOM 830 N N . TRP A 1 101 ? -24.719 -3.623 28.791 1.00 88.38 101 TRP A N 1
ATOM 831 C CA . TRP A 1 101 ? -24.578 -3.859 27.347 1.00 88.38 101 TRP A CA 1
ATOM 832 C C . TRP A 1 101 ? -23.121 -3.790 26.834 1.00 88.38 101 TRP A C 1
ATOM 834 O O . TRP A 1 101 ? -22.838 -4.251 25.731 1.00 88.38 101 TRP A O 1
ATOM 844 N N . THR A 1 102 ? -22.190 -3.281 27.646 1.00 92.38 102 THR A N 1
ATOM 845 C CA . THR A 1 102 ? -20.732 -3.335 27.438 1.00 92.38 102 THR A CA 1
ATOM 846 C C . THR A 1 102 ? -20.002 -3.399 28.787 1.00 92.38 102 THR A C 1
ATOM 848 O O . THR A 1 102 ? -20.454 -2.803 29.771 1.00 92.38 102 THR A O 1
ATOM 851 N N . ASN A 1 103 ? -18.894 -4.141 28.853 1.00 90.88 103 ASN A N 1
ATOM 852 C CA . ASN A 1 103 ? -18.114 -4.383 30.077 1.00 90.88 103 ASN A CA 1
ATOM 853 C C . ASN A 1 103 ? -16.592 -4.305 29.892 1.00 90.88 103 ASN A C 1
ATOM 855 O O . ASN A 1 103 ? -15.862 -4.556 30.847 1.00 90.88 103 ASN A O 1
ATOM 859 N N . HIS A 1 104 ? -16.115 -3.957 28.699 1.00 94.50 104 HIS A N 1
ATOM 860 C CA . HIS A 1 104 ? -14.701 -3.700 28.461 1.00 94.50 104 HIS A CA 1
ATOM 861 C C . HIS A 1 104 ? -14.531 -2.712 27.308 1.00 94.50 104 HIS A C 1
ATOM 863 O O . HIS A 1 104 ? -15.402 -2.612 26.437 1.00 94.50 104 HIS A O 1
ATOM 869 N N . VAL A 1 105 ? -13.422 -1.975 27.309 1.00 97.00 105 VAL A N 1
ATOM 870 C CA . VAL A 1 105 ? -13.118 -0.956 26.301 1.00 97.00 105 VAL A CA 1
ATOM 871 C C . VAL A 1 105 ? -11.639 -0.945 25.950 1.00 97.00 105 VAL A C 1
ATOM 873 O O . VAL A 1 105 ? -10.799 -1.279 26.780 1.00 97.00 105 VAL A O 1
ATOM 876 N N . GLY A 1 106 ? -11.343 -0.507 24.731 1.00 97.81 106 GLY A N 1
ATOM 877 C CA . GLY A 1 106 ? -9.989 -0.289 24.231 1.00 97.81 106 GLY A CA 1
ATOM 878 C C . GLY A 1 106 ? -9.947 0.827 23.201 1.00 97.81 106 GLY A C 1
ATOM 879 O O . GLY A 1 106 ? -10.982 1.389 22.847 1.00 97.81 106 GLY A O 1
ATOM 880 N N . ILE A 1 107 ? -8.755 1.119 22.691 1.00 98.50 107 ILE A N 1
ATOM 881 C CA . ILE A 1 107 ? -8.539 2.077 21.602 1.00 98.50 107 ILE A CA 1
ATOM 882 C C . ILE A 1 107 ? -8.148 1.294 20.347 1.00 98.50 107 ILE A C 1
ATOM 884 O O . ILE A 1 107 ? -7.238 0.471 20.407 1.00 98.50 107 ILE A O 1
ATOM 888 N N . VAL A 1 108 ? -8.829 1.513 19.220 1.00 97.56 108 VAL A N 1
ATOM 889 C CA . VAL A 1 108 ? -8.520 0.855 17.939 1.00 97.56 108 VAL A CA 1
ATOM 890 C C . VAL A 1 108 ? -7.191 1.387 17.405 1.00 97.56 108 VAL A C 1
ATOM 892 O O . VAL A 1 108 ? -7.092 2.551 17.027 1.00 97.56 108 VAL A O 1
ATOM 895 N N . LYS A 1 109 ? -6.182 0.521 17.336 1.00 91.50 109 LYS A N 1
ATOM 896 C CA . LYS A 1 109 ? -4.844 0.827 16.821 1.00 91.50 109 LYS A CA 1
ATOM 897 C C . LYS A 1 109 ? -4.736 0.595 15.314 1.00 91.50 109 LYS A C 1
ATOM 899 O O . LYS A 1 109 ? -4.180 1.428 14.612 1.00 91.50 109 LYS A O 1
ATOM 904 N N . SER A 1 110 ? -5.264 -0.518 14.806 1.00 85.25 110 SER A N 1
ATOM 905 C CA . SER A 1 110 ? -5.279 -0.816 13.366 1.00 85.25 110 SER A CA 1
ATOM 906 C C . SER A 1 110 ? -6.484 -1.674 12.979 1.00 85.25 110 SER A C 1
ATOM 908 O O . SER A 1 110 ? -7.117 -2.303 13.831 1.00 85.25 110 SER A O 1
ATOM 910 N N . ILE A 1 111 ? -6.829 -1.674 11.690 1.00 86.06 111 ILE A N 1
ATOM 911 C CA . ILE A 1 111 ? -7.961 -2.422 11.129 1.00 86.06 111 ILE A CA 1
ATOM 912 C C . ILE A 1 111 ? -7.435 -3.272 9.979 1.00 86.06 111 ILE A C 1
ATOM 914 O O . ILE A 1 111 ? -6.848 -2.749 9.039 1.00 86.06 111 ILE A O 1
ATOM 918 N N . ASN A 1 112 ? -7.669 -4.579 10.051 1.00 76.06 112 ASN A N 1
ATOM 919 C CA . ASN A 1 112 ? -7.206 -5.573 9.091 1.00 76.06 112 ASN A CA 1
ATOM 920 C C . ASN A 1 112 ? -8.394 -6.457 8.685 1.00 76.06 112 ASN A C 1
ATOM 922 O O . ASN A 1 112 ? -8.619 -7.535 9.245 1.00 76.06 112 ASN A O 1
ATOM 926 N N . GLY A 1 113 ? -9.205 -5.972 7.740 1.00 78.19 113 GLY A N 1
ATOM 927 C CA . GLY A 1 113 ? -10.467 -6.615 7.367 1.00 78.19 113 GLY A CA 1
ATOM 928 C C . GLY A 1 113 ? -11.424 -6.702 8.561 1.00 78.19 113 GLY A C 1
ATOM 929 O O . GLY A 1 113 ? -11.808 -5.682 9.126 1.00 78.19 113 GLY A O 1
ATOM 930 N N . ASN A 1 114 ? -11.777 -7.925 8.971 1.00 78.56 114 ASN A N 1
ATOM 931 C CA . ASN A 1 114 ? -12.693 -8.172 10.095 1.00 78.56 114 ASN A CA 1
ATOM 932 C C . ASN A 1 114 ? -11.990 -8.214 11.465 1.00 78.56 114 ASN A C 1
ATOM 934 O O . ASN A 1 114 ? -12.650 -8.393 12.490 1.00 78.56 114 ASN A O 1
ATOM 938 N N . MET A 1 115 ? -10.660 -8.111 11.493 1.00 86.62 115 MET A N 1
ATOM 939 C CA . MET A 1 115 ? -9.870 -8.072 12.719 1.00 86.62 115 MET A CA 1
ATOM 940 C C . MET A 1 115 ? -9.446 -6.638 13.013 1.00 86.62 115 MET A C 1
ATOM 942 O O . MET A 1 115 ? -8.966 -5.934 12.128 1.00 86.62 115 MET A O 1
ATOM 946 N N . ILE A 1 116 ? -9.552 -6.229 14.271 1.00 86.94 116 ILE A N 1
ATOM 947 C CA . ILE A 1 116 ? -8.942 -4.993 14.762 1.00 86.94 116 ILE A CA 1
ATOM 948 C C . ILE A 1 116 ? -7.798 -5.327 15.716 1.00 86.94 116 ILE A C 1
ATOM 950 O O . ILE A 1 116 ? -7.876 -6.297 16.476 1.00 86.94 116 ILE A O 1
ATOM 954 N N . GLU A 1 117 ? -6.748 -4.517 15.680 1.00 92.75 117 GLU A N 1
ATOM 955 C CA . GLU A 1 117 ? -5.757 -4.449 16.749 1.00 92.75 117 GLU A CA 1
ATOM 956 C C . GLU A 1 117 ? -6.127 -3.295 17.680 1.00 92.75 117 GLU A C 1
ATOM 958 O O . GLU A 1 117 ? -6.505 -2.216 17.218 1.00 92.75 117 GLU A O 1
ATOM 963 N N . THR A 1 118 ? -6.048 -3.513 18.986 1.00 96.25 118 THR A N 1
ATOM 964 C CA . THR A 1 118 ? -6.494 -2.571 20.014 1.00 96.25 118 THR A CA 1
ATOM 965 C C . THR A 1 118 ? -5.445 -2.420 21.102 1.00 96.25 118 THR A C 1
ATOM 967 O O . THR A 1 118 ? -4.697 -3.353 21.380 1.00 96.25 118 THR A O 1
ATOM 970 N N . ILE A 1 119 ? -5.397 -1.249 21.734 1.00 97.56 119 ILE A N 1
ATOM 971 C CA . ILE A 1 119 ? -4.632 -1.010 22.961 1.00 97.56 119 ILE A CA 1
ATOM 972 C C . ILE A 1 119 ? -5.635 -0.960 24.109 1.00 97.56 119 ILE A C 1
ATOM 974 O O . ILE A 1 119 ? -6.541 -0.122 24.123 1.00 97.56 119 ILE A O 1
ATOM 978 N N . GLU A 1 120 ? -5.504 -1.888 25.048 1.00 96.25 120 GLU A N 1
ATOM 979 C CA . GLU A 1 120 ? -6.482 -2.127 26.108 1.00 96.25 120 GLU A CA 1
ATOM 980 C C . GLU A 1 120 ? -5.799 -2.117 27.472 1.00 96.25 120 GLU A C 1
ATOM 982 O O . GLU A 1 120 ? -4.741 -2.720 27.641 1.00 96.25 120 GLU A O 1
ATOM 987 N N . GLY A 1 121 ? -6.420 -1.442 28.439 1.00 94.62 121 GLY A N 1
ATOM 988 C CA . GLY A 1 121 ? -6.043 -1.504 29.848 1.00 94.62 121 GLY A CA 1
ATOM 989 C C . GLY A 1 121 ? -6.859 -2.562 30.581 1.00 94.62 121 GLY A C 1
ATOM 990 O O . GLY A 1 121 ? -7.976 -2.885 30.180 1.00 94.62 121 GLY A O 1
ATOM 991 N N . ASN A 1 122 ? -6.327 -3.070 31.686 1.00 91.94 122 ASN A N 1
ATOM 992 C CA . ASN A 1 122 ? -6.925 -4.140 32.475 1.00 91.94 122 ASN A CA 1
ATOM 993 C C . ASN A 1 122 ? -7.302 -5.398 31.665 1.00 91.94 122 ASN A C 1
ATOM 995 O O . ASN A 1 122 ? -8.387 -5.958 31.833 1.00 91.94 122 ASN A O 1
ATOM 999 N N . THR A 1 123 ? -6.414 -5.836 30.774 1.00 88.19 123 THR A N 1
ATOM 1000 C CA . THR A 1 123 ? -6.550 -7.088 30.010 1.00 88.19 123 THR A CA 1
ATOM 1001 C C . THR A 1 123 ? -5.387 -8.025 30.333 1.00 88.19 123 THR A C 1
ATOM 1003 O O . THR A 1 123 ? -4.369 -7.592 30.868 1.00 88.19 123 THR A O 1
ATOM 1006 N N . SER A 1 124 ? -5.530 -9.318 30.024 1.00 79.12 124 SER A N 1
ATOM 1007 C CA . SER A 1 124 ? -4.456 -10.311 30.158 1.00 79.12 124 SER A CA 1
ATOM 1008 C C . SER A 1 124 ? -4.136 -10.976 28.816 1.00 79.12 124 SER A C 1
ATOM 1010 O O . SER A 1 124 ? -4.721 -10.654 27.776 1.00 79.12 124 SER A O 1
ATOM 1012 N N . VAL A 1 125 ? -3.184 -11.917 28.837 1.00 70.12 125 VAL A N 1
ATOM 1013 C CA . VAL A 1 125 ? -2.856 -12.788 27.699 1.00 70.12 125 VAL A CA 1
ATOM 1014 C C . VAL A 1 125 ? -4.067 -13.599 27.236 1.00 70.12 125 VAL A C 1
ATOM 1016 O O . VAL A 1 125 ? -4.298 -13.711 26.027 1.00 70.12 125 VAL A O 1
ATOM 1019 N N . ASN A 1 126 ? -4.874 -14.078 28.182 1.00 63.88 126 ASN A N 1
ATOM 1020 C CA . ASN A 1 126 ? -6.156 -14.707 27.921 1.00 63.88 126 ASN A CA 1
ATOM 1021 C C . ASN A 1 126 ? -7.184 -13.587 27.744 1.00 63.88 126 ASN A C 1
ATOM 1023 O O . ASN A 1 126 ? -7.122 -12.555 28.398 1.00 63.88 126 ASN A O 1
ATOM 1027 N N . SER A 1 127 ? -8.057 -13.718 26.752 1.00 53.47 127 SER A N 1
ATOM 1028 C CA . SER A 1 127 ? -8.966 -12.668 26.284 1.00 53.47 127 SER A CA 1
ATOM 1029 C C . SER A 1 127 ? -10.062 -12.316 27.314 1.00 53.47 127 SER A C 1
ATOM 1031 O O . SER A 1 127 ? -11.247 -12.531 27.054 1.00 53.47 127 SER A O 1
ATOM 1033 N N . ASP A 1 128 ? -9.672 -11.745 28.449 1.00 59.56 128 ASP A N 1
ATOM 1034 C CA . ASP A 1 128 ? -10.505 -11.568 29.632 1.00 59.56 128 ASP A CA 1
ATOM 1035 C C . ASP A 1 128 ? -10.857 -10.095 29.862 1.00 59.56 128 ASP A C 1
ATOM 1037 O O . ASP A 1 128 ? -10.094 -9.188 29.537 1.00 59.56 128 ASP A O 1
ATOM 1041 N N . SER A 1 129 ? -12.022 -9.857 30.468 1.00 57.03 129 SER A N 1
ATOM 1042 C CA . SER A 1 129 ? -12.492 -8.527 30.884 1.00 57.03 129 SER A CA 1
ATOM 1043 C C . SER A 1 129 ? -11.730 -7.940 32.083 1.00 57.03 129 SER A C 1
ATOM 1045 O O . SER A 1 129 ? -12.112 -6.884 32.584 1.00 57.03 129 SER A O 1
ATOM 1047 N N . ASN A 1 130 ? -10.731 -8.659 32.597 1.00 62.47 130 ASN A N 1
ATOM 1048 C CA . ASN A 1 130 ? -9.913 -8.295 33.744 1.00 62.47 130 ASN A CA 1
ATOM 1049 C C . ASN A 1 130 ? -8.575 -9.027 33.617 1.00 62.47 130 ASN A C 1
ATOM 1051 O O . ASN A 1 130 ? -8.568 -10.231 33.358 1.00 62.47 130 ASN A O 1
ATOM 1055 N N . GLY A 1 131 ? -7.457 -8.330 33.771 1.00 64.44 131 GLY A N 1
ATOM 1056 C CA . GLY A 1 131 ? -6.167 -8.964 33.516 1.00 64.44 131 GLY A CA 1
ATOM 1057 C C . GLY A 1 131 ? -4.929 -8.197 33.938 1.00 64.44 131 GLY A C 1
ATOM 1058 O O . GLY A 1 131 ? -3.820 -8.680 33.717 1.00 64.44 131 GLY A O 1
ATOM 1059 N N . GLY A 1 132 ? -5.116 -7.036 34.563 1.00 83.31 132 GLY A N 1
ATOM 1060 C CA . GLY A 1 132 ? -4.069 -6.369 35.320 1.00 83.31 132 GLY A CA 1
ATOM 1061 C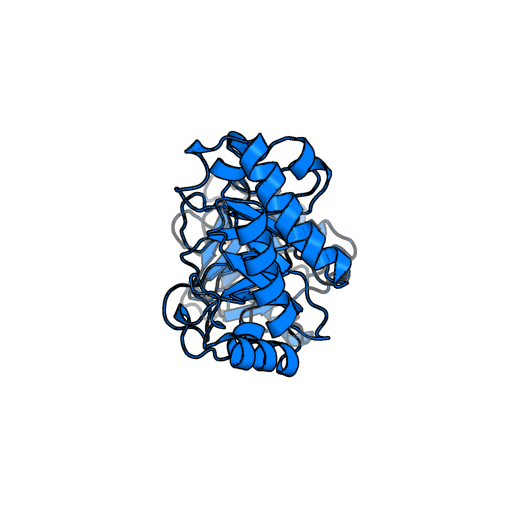 C . GLY A 1 132 ? -2.934 -5.764 34.499 1.00 83.31 132 GLY A C 1
ATOM 1062 O O . GLY A 1 132 ? -1.999 -5.252 35.108 1.00 83.31 132 GLY A O 1
ATOM 1063 N N . ALA A 1 133 ? -3.007 -5.745 33.160 1.00 90.81 133 ALA A N 1
ATOM 1064 C CA . ALA A 1 133 ? -1.993 -5.133 32.301 1.00 90.81 133 ALA A CA 1
ATOM 1065 C C . ALA A 1 133 ? -2.575 -4.275 31.165 1.00 90.81 133 ALA A C 1
ATOM 1067 O O . ALA A 1 133 ? -3.717 -4.466 30.734 1.00 90.81 133 ALA A O 1
ATOM 1068 N N . VAL A 1 134 ? -1.757 -3.348 30.654 1.00 95.31 134 VAL A N 1
ATOM 1069 C CA . VAL A 1 134 ? -1.966 -2.707 29.349 1.00 95.31 134 VAL A CA 1
ATOM 1070 C C . VAL A 1 134 ? -1.354 -3.590 28.268 1.00 95.31 134 VAL A C 1
ATOM 1072 O O . VAL A 1 134 ? -0.161 -3.901 28.320 1.00 95.31 134 VAL A O 1
ATOM 1075 N N . MET A 1 135 ? -2.141 -3.989 27.269 1.00 91.06 135 MET A N 1
ATOM 1076 C CA . MET A 1 135 ? -1.666 -4.852 26.184 1.00 91.06 135 MET A CA 1
ATOM 1077 C C . MET A 1 135 ? -2.228 -4.445 24.825 1.00 91.06 135 MET A C 1
ATOM 1079 O O . MET A 1 135 ? -3.329 -3.906 24.719 1.00 91.06 135 MET A O 1
ATOM 1083 N N . ILE A 1 136 ? -1.487 -4.807 23.777 1.00 91.62 136 ILE A N 1
ATOM 1084 C CA . ILE A 1 136 ? -2.012 -4.861 22.414 1.00 91.62 136 ILE A CA 1
ATOM 1085 C C . ILE A 1 136 ? -2.803 -6.162 22.246 1.00 91.62 136 ILE A C 1
ATOM 1087 O O . ILE A 1 136 ? -2.294 -7.243 22.561 1.00 91.62 136 ILE A O 1
ATOM 1091 N N . ARG A 1 137 ? -4.042 -6.073 21.757 1.00 89.56 137 ARG A N 1
ATOM 1092 C CA . ARG A 1 137 ? -4.949 -7.212 21.568 1.00 89.56 137 ARG A CA 1
ATOM 1093 C C . ARG A 1 137 ? -5.450 -7.274 20.132 1.00 89.56 137 ARG A C 1
ATOM 1095 O O . ARG A 1 137 ? -5.719 -6.258 19.509 1.00 89.56 137 ARG A O 1
ATOM 1102 N N . GLN A 1 138 ? -5.620 -8.488 19.622 1.00 87.56 138 GLN A N 1
ATOM 1103 C CA . GLN A 1 138 ? -6.320 -8.733 18.363 1.00 87.56 138 GLN A CA 1
ATOM 1104 C C . GLN A 1 138 ? -7.748 -9.175 18.668 1.00 87.56 138 GLN A C 1
ATOM 1106 O O . GLN A 1 138 ? -7.970 -10.063 19.498 1.00 87.56 138 GLN A O 1
ATOM 1111 N N . ARG A 1 139 ? -8.726 -8.536 18.026 1.00 87.88 139 ARG A N 1
ATOM 1112 C CA . ARG A 1 139 ? -10.150 -8.733 18.308 1.00 87.88 139 ARG A CA 1
ATOM 1113 C C . ARG A 1 139 ? -10.921 -8.953 17.010 1.00 87.88 139 ARG A C 1
ATOM 1115 O O . ARG A 1 139 ? -10.790 -8.188 16.061 1.00 87.88 139 ARG A O 1
ATOM 1122 N N . THR A 1 140 ? -11.744 -9.996 16.990 1.00 84.94 140 THR A N 1
ATOM 1123 C CA . THR A 1 140 ? -12.628 -10.356 15.862 1.00 84.94 140 THR A CA 1
ATOM 1124 C C . THR A 1 140 ? -14.082 -10.567 16.291 1.00 84.94 140 THR A C 1
ATOM 1126 O O . THR A 1 140 ? -14.965 -10.700 15.450 1.00 84.94 140 THR A O 1
ATOM 1129 N N . SER A 1 141 ? -14.356 -10.616 17.598 1.00 88.75 141 SER A N 1
ATOM 1130 C CA . SER A 1 141 ? -15.667 -10.947 18.161 1.00 88.75 141 SER A CA 1
ATOM 1131 C C . SER A 1 141 ? -15.945 -10.167 19.447 1.00 88.75 141 SER A C 1
ATOM 1133 O O . SER A 1 141 ? -15.061 -9.507 19.993 1.00 88.75 141 SER A O 1
ATOM 1135 N N . ASN A 1 142 ? -17.181 -10.272 19.950 1.00 90.69 142 ASN A N 1
ATOM 1136 C CA . ASN A 1 142 ? -17.675 -9.602 21.165 1.00 90.69 142 ASN A CA 1
ATOM 1137 C C . ASN A 1 142 ? -17.679 -8.068 21.098 1.00 90.69 142 ASN A C 1
ATOM 1139 O O . ASN A 1 142 ? -17.891 -7.418 22.120 1.00 90.69 142 ASN A O 1
ATOM 1143 N N . ILE A 1 143 ? -17.464 -7.494 19.913 1.00 94.25 143 ILE A N 1
ATOM 1144 C CA . ILE A 1 143 ? -17.505 -6.054 19.678 1.00 94.25 143 ILE A CA 1
ATOM 1145 C C . ILE A 1 143 ? -18.963 -5.611 19.596 1.00 94.25 143 ILE A C 1
ATOM 1147 O O . ILE A 1 143 ? -19.750 -6.149 18.821 1.00 94.25 143 ILE A O 1
ATOM 1151 N N . VAL A 1 144 ? -19.312 -4.620 20.408 1.00 95.31 144 VAL A N 1
ATOM 1152 C CA . VAL A 1 144 ? -20.661 -4.048 20.481 1.00 95.31 144 VAL A CA 1
ATOM 1153 C C . VAL A 1 144 ? -20.781 -2.796 19.612 1.00 95.31 144 VAL A C 1
ATOM 1155 O O . VAL A 1 144 ? -21.869 -2.445 19.159 1.00 95.31 144 VAL A O 1
ATOM 1158 N N . GLY A 1 145 ? -19.663 -2.108 19.384 1.00 97.00 145 GLY A N 1
ATOM 1159 C CA . GLY A 1 145 ? -19.564 -0.939 18.521 1.00 97.00 145 GLY A CA 1
ATOM 1160 C C . GLY A 1 145 ? -18.420 -0.021 18.933 1.00 97.00 145 GLY A C 1
ATOM 1161 O O . GLY A 1 145 ? -17.551 -0.403 19.725 1.00 97.00 145 GLY A O 1
ATOM 1162 N N . TYR A 1 146 ? -18.439 1.187 18.376 1.00 98.38 146 TYR A N 1
ATOM 1163 C CA . TYR A 1 146 ? -17.316 2.116 18.404 1.00 98.38 146 TYR A CA 1
ATOM 1164 C C . TYR A 1 146 ? -17.787 3.524 18.763 1.00 98.38 146 TYR A C 1
ATOM 1166 O O . TYR A 1 146 ? -18.712 4.057 18.150 1.00 98.38 146 TYR A O 1
ATOM 1174 N N . GLY A 1 147 ? -17.144 4.138 19.748 1.00 98.12 147 GLY A N 1
ATOM 1175 C CA . GLY A 1 147 ? -17.265 5.558 20.045 1.00 98.12 147 GLY A CA 1
ATOM 1176 C C . GLY A 1 147 ? -16.137 6.322 19.365 1.00 98.12 147 GLY A C 1
ATOM 1177 O O . GLY A 1 147 ? -14.981 5.957 19.543 1.00 98.12 147 GLY A O 1
ATOM 1178 N N . ARG A 1 148 ? -16.449 7.372 18.601 1.00 96.44 148 ARG A N 1
ATOM 1179 C CA . ARG A 1 148 ? -15.448 8.167 17.873 1.00 96.44 148 ARG A CA 1
ATOM 1180 C C . ARG A 1 148 ? -15.217 9.521 18.544 1.00 96.44 148 ARG A C 1
ATOM 1182 O O . ARG A 1 148 ? -16.098 10.384 18.464 1.00 96.44 148 ARG A O 1
ATOM 1189 N N . PRO A 1 149 ? -14.070 9.729 19.211 1.00 94.75 149 PRO A N 1
ATOM 1190 C CA . PRO A 1 149 ? -13.685 11.041 19.718 1.00 94.75 149 PRO A CA 1
ATOM 1191 C C . PRO A 1 149 ? -13.514 12.071 18.588 1.00 94.75 149 PRO A C 1
ATOM 1193 O O . PRO A 1 149 ? -13.280 11.723 17.431 1.00 94.75 149 PRO A O 1
ATOM 1196 N N . GLU A 1 150 ? -13.630 13.357 18.924 1.00 89.81 150 GLU A N 1
ATOM 1197 C CA . GLU A 1 150 ? -13.378 14.460 17.986 1.00 89.81 150 GLU A CA 1
ATOM 1198 C C . GLU A 1 150 ? -11.902 14.853 18.018 1.00 89.81 150 GLU A C 1
ATOM 1200 O O . GLU A 1 150 ? -11.467 15.682 18.815 1.00 89.81 150 GLU A O 1
ATOM 1205 N N . TYR A 1 151 ? -11.119 14.231 17.149 1.00 85.31 151 TYR A N 1
ATOM 1206 C CA . TYR A 1 151 ? -9.733 14.620 16.909 1.00 85.31 151 TYR A CA 1
ATOM 1207 C C . TYR A 1 151 ? -9.668 15.963 16.170 1.00 85.31 151 TYR A C 1
ATOM 1209 O O . TYR A 1 151 ? -10.612 16.323 15.458 1.00 85.31 151 TYR A O 1
ATOM 1217 N N . ILE A 1 152 ? -8.544 16.693 16.274 1.00 76.56 152 ILE A N 1
ATOM 1218 C CA . ILE A 1 152 ? -8.231 17.646 15.196 1.00 76.56 152 ILE A CA 1
ATOM 1219 C C . ILE A 1 152 ? -8.204 16.804 13.925 1.00 76.56 152 ILE A C 1
ATOM 1221 O O . ILE A 1 152 ? -7.502 15.791 13.869 1.00 76.56 152 ILE A O 1
ATOM 1225 N N . SER A 1 153 ? -8.987 17.206 12.922 1.00 52.69 153 SER A N 1
ATOM 1226 C CA . SER A 1 153 ? -8.711 16.759 11.570 1.00 52.69 153 SER A CA 1
ATOM 1227 C C . SER A 1 153 ? -7.306 17.251 11.259 1.00 52.69 153 SER A C 1
ATOM 1229 O O . SER A 1 153 ? -7.099 18.420 10.927 1.00 52.69 153 SER A O 1
ATOM 1231 N N . GLU A 1 154 ? -6.323 16.371 11.377 1.00 45.28 154 GLU A N 1
ATOM 1232 C CA . GLU A 1 154 ? -5.202 16.483 10.470 1.00 45.28 154 GLU A CA 1
ATOM 1233 C C . GLU A 1 154 ? -5.798 16.514 9.053 1.00 45.28 154 GLU A C 1
ATOM 1235 O O . GLU A 1 154 ? -6.914 16.020 8.814 1.00 45.28 154 GLU A O 1
ATOM 1240 N N . ALA A 1 155 ? -5.061 17.060 8.085 1.00 39.75 155 ALA A N 1
ATOM 1241 C CA . ALA A 1 155 ? -5.202 16.530 6.733 1.00 39.75 155 ALA A CA 1
ATOM 1242 C C . ALA A 1 155 ? -5.376 15.001 6.861 1.00 39.75 155 ALA A C 1
ATOM 1244 O O . ALA A 1 155 ? -4.687 14.429 7.712 1.00 39.75 155 ALA A O 1
ATOM 1245 N N . PRO A 1 156 ? -6.368 14.401 6.165 1.00 38.44 156 PRO A N 1
ATOM 1246 C CA . PRO A 1 156 ? -6.810 13.018 6.395 1.00 38.44 156 PRO A CA 1
ATOM 1247 C C . PRO A 1 156 ? -5.594 12.180 6.708 1.00 38.44 156 PRO A C 1
ATOM 1249 O O . PRO A 1 156 ? -4.665 12.363 5.923 1.00 38.44 156 PRO A O 1
ATOM 1252 N N . VAL A 1 157 ? -5.593 11.402 7.819 1.00 40.69 157 VAL A N 1
ATOM 1253 C CA . VAL A 1 157 ? -4.473 10.534 8.257 1.00 40.69 157 VAL A CA 1
ATOM 1254 C C . VAL A 1 157 ? -3.605 10.334 7.045 1.00 40.69 157 VAL A C 1
ATOM 1256 O O . VAL A 1 157 ? -4.085 9.682 6.110 1.00 40.69 157 VAL A O 1
ATOM 1259 N N . ILE A 1 158 ? -2.469 11.044 6.960 1.00 40.53 158 ILE A N 1
ATOM 1260 C CA . ILE A 1 158 ? -1.579 10.811 5.834 1.00 40.53 158 ILE A CA 1
ATOM 1261 C C . ILE A 1 158 ? -1.121 9.402 6.125 1.00 40.53 158 ILE A C 1
ATOM 1263 O O . ILE A 1 158 ? -0.238 9.169 6.946 1.00 40.53 158 ILE A O 1
ATOM 1267 N N . ASP A 1 159 ? -1.847 8.463 5.533 1.00 46.00 159 ASP A N 1
ATOM 1268 C CA . ASP A 1 159 ? -1.371 7.171 5.152 1.00 46.00 159 ASP A CA 1
ATOM 1269 C C . ASP A 1 159 ? -0.017 7.535 4.561 1.00 46.00 159 ASP A C 1
ATOM 1271 O O . ASP A 1 159 ? 0.072 8.163 3.504 1.00 46.00 159 ASP A O 1
ATOM 1275 N N . THR A 1 160 ? 1.056 7.263 5.306 1.00 57.84 160 THR A N 1
ATOM 1276 C CA . THR A 1 160 ? 2.420 7.413 4.788 1.00 57.84 160 THR A CA 1
ATOM 1277 C C . THR A 1 160 ? 2.571 6.637 3.483 1.00 57.84 160 THR A C 1
ATOM 1279 O O . THR A 1 160 ? 3.536 6.843 2.766 1.00 57.84 160 THR A O 1
ATOM 1282 N N . TYR A 1 161 ? 1.600 5.768 3.197 1.00 80.69 161 TYR A N 1
ATOM 1283 C CA . TYR A 1 161 ? 1.425 4.938 2.041 1.00 80.69 161 TYR A CA 1
ATOM 1284 C C . TYR A 1 161 ? 0.081 5.191 1.350 1.00 80.69 161 TYR A C 1
ATOM 1286 O O . TYR A 1 161 ? -0.964 4.834 1.884 1.00 80.69 161 TYR A O 1
ATOM 1294 N N . GLN A 1 162 ? 0.079 5.684 0.114 1.00 87.50 162 GLN A N 1
ATOM 1295 C CA . GLN A 1 162 ? -1.075 5.464 -0.762 1.00 87.50 162 GLN A CA 1
ATOM 1296 C C . GLN A 1 162 ? -1.043 3.990 -1.187 1.00 87.50 162 GLN A C 1
ATOM 1298 O O . GLN A 1 162 ? -0.024 3.557 -1.710 1.00 87.50 162 GLN A O 1
ATOM 1303 N N . TYR A 1 163 ? -2.103 3.210 -0.954 1.00 92.88 163 TYR A N 1
ATOM 1304 C CA . TYR A 1 163 ? -2.130 1.784 -1.315 1.00 92.88 163 TYR A CA 1
ATOM 1305 C C . TYR A 1 163 ? -2.553 1.561 -2.769 1.00 92.88 163 TYR A C 1
ATOM 1307 O O . TYR A 1 163 ? -3.493 2.190 -3.270 1.00 92.88 163 TYR A O 1
ATOM 1315 N N . GLY A 1 164 ? -1.892 0.614 -3.424 1.00 96.88 164 GLY A N 1
ATOM 1316 C CA . GLY A 1 164 ? -2.153 0.230 -4.801 1.00 96.88 164 GLY A CA 1
ATOM 1317 C C . GLY A 1 164 ? -1.987 -1.260 -5.047 1.00 96.88 164 GLY A C 1
ATOM 1318 O O . GLY A 1 164 ? -1.675 -2.029 -4.137 1.00 96.88 164 GLY A O 1
ATOM 1319 N N . ILE A 1 165 ? -2.240 -1.639 -6.292 1.00 98.56 165 ILE A N 1
ATOM 1320 C CA . ILE A 1 165 ? -2.023 -2.987 -6.816 1.00 98.56 165 ILE A CA 1
ATOM 1321 C C . ILE A 1 165 ? -1.429 -2.900 -8.215 1.00 98.56 165 ILE A C 1
ATOM 1323 O O . ILE A 1 165 ? -1.766 -1.985 -8.973 1.00 98.56 165 ILE A O 1
ATOM 1327 N N . ASP A 1 166 ? -0.651 -3.890 -8.617 1.00 98.69 166 ASP A N 1
ATOM 1328 C CA . ASP A 1 166 ? -0.322 -4.107 -10.016 1.00 98.69 166 ASP A CA 1
ATOM 1329 C C . ASP A 1 166 ? -1.029 -5.342 -10.579 1.00 98.69 166 ASP A C 1
ATOM 1331 O O . ASP A 1 166 ? -1.253 -6.350 -9.907 1.00 98.69 166 ASP A O 1
ATOM 1335 N N . VAL A 1 167 ? -1.515 -5.209 -11.815 1.00 98.56 167 VAL A N 1
ATOM 1336 C CA . VAL A 1 167 ? -2.412 -6.190 -12.428 1.00 98.56 167 VAL A CA 1
ATOM 1337 C C . VAL A 1 167 ? -2.095 -6.426 -13.896 1.00 98.56 167 VAL A C 1
ATOM 1339 O O . VAL A 1 167 ? -1.583 -5.574 -14.627 1.00 98.56 167 VAL A O 1
ATOM 1342 N N . SER A 1 168 ? -2.479 -7.610 -14.348 1.00 98.25 168 SER A N 1
ATOM 1343 C CA . SER A 1 168 ? -2.368 -8.078 -15.723 1.00 98.25 168 SER A CA 1
ATOM 1344 C C . SER A 1 168 ? -3.569 -8.956 -16.079 1.00 98.25 168 SER A C 1
ATOM 1346 O O . SER A 1 168 ? -4.512 -9.097 -15.293 1.00 98.25 168 SER A O 1
ATOM 1348 N N . GLU A 1 169 ? -3.528 -9.619 -17.238 1.00 97.62 169 GLU A N 1
ATOM 1349 C CA . GLU A 1 169 ? -4.556 -10.601 -17.604 1.00 97.62 169 GLU A CA 1
ATOM 1350 C C . GLU A 1 169 ? -4.712 -11.749 -16.584 1.00 97.62 169 GLU A C 1
ATOM 1352 O O . GLU A 1 169 ? -5.765 -12.386 -16.554 1.00 97.62 169 GLU A O 1
ATOM 1357 N N . TYR A 1 170 ? -3.715 -11.986 -15.722 1.00 97.38 170 TYR A N 1
ATOM 1358 C CA . TYR A 1 170 ? -3.754 -13.035 -14.699 1.00 97.38 170 TYR A CA 1
ATOM 1359 C C . TYR A 1 170 ? -4.736 -12.766 -13.553 1.00 97.38 170 TYR A C 1
ATOM 1361 O O . TYR A 1 170 ? -5.201 -13.721 -12.938 1.00 97.38 170 TYR A O 1
ATOM 1369 N N . GLN A 1 171 ? -5.104 -11.507 -13.298 1.00 97.69 171 GLN A N 1
ATOM 1370 C CA . GLN A 1 171 ? -6.069 -11.148 -12.248 1.00 97.69 171 GLN A CA 1
ATOM 1371 C C . GLN A 1 171 ? -7.533 -11.311 -12.696 1.00 97.69 171 GLN A C 1
ATOM 1373 O O . GLN A 1 171 ? -8.453 -11.057 -11.922 1.00 97.69 171 GLN A O 1
ATOM 1378 N N . GLY A 1 172 ? -7.774 -11.753 -13.936 1.00 95.25 172 GLY A N 1
ATOM 1379 C CA . GLY A 1 172 ? -9.118 -12.053 -14.421 1.00 95.25 172 GLY A CA 1
ATOM 1380 C C . GLY A 1 172 ? -10.038 -10.827 -14.453 1.00 95.25 172 GLY A C 1
ATOM 1381 O O . GLY A 1 172 ? -9.649 -9.746 -14.906 1.00 95.25 172 GLY A O 1
ATOM 1382 N N . ASN A 1 173 ? -11.293 -11.016 -14.041 1.00 94.06 173 ASN A N 1
ATOM 1383 C CA . ASN A 1 173 ? -12.281 -9.942 -13.961 1.00 94.06 173 ASN A CA 1
ATOM 1384 C C . ASN A 1 173 ? -12.190 -9.247 -12.601 1.00 94.06 173 ASN A C 1
ATOM 1386 O O . ASN A 1 173 ? -12.273 -9.904 -11.570 1.00 94.06 173 ASN A O 1
ATOM 1390 N N . ILE A 1 174 ? -12.071 -7.919 -12.624 1.00 97.88 174 ILE A N 1
ATOM 1391 C CA . ILE A 1 174 ? -11.903 -7.089 -11.430 1.00 97.88 174 ILE A CA 1
ATOM 1392 C C . ILE A 1 174 ? -13.203 -6.328 -11.149 1.00 97.88 174 ILE A C 1
ATOM 1394 O O . ILE A 1 174 ? -13.756 -5.676 -12.037 1.00 97.88 174 ILE A O 1
ATOM 1398 N N . ASP A 1 175 ? -13.674 -6.400 -9.907 1.00 96.56 175 ASP A N 1
ATOM 1399 C CA . ASP A 1 175 ? -14.793 -5.611 -9.382 1.00 96.56 175 ASP A CA 1
ATOM 1400 C C . ASP A 1 175 ? -14.259 -4.300 -8.778 1.00 96.56 175 ASP A C 1
ATOM 1402 O O . ASP A 1 175 ? -13.861 -4.240 -7.614 1.00 96.56 175 ASP A O 1
ATOM 1406 N N . PHE A 1 176 ? -14.191 -3.253 -9.604 1.00 93.88 176 PHE A N 1
ATOM 1407 C CA . PHE A 1 176 ? -13.537 -1.984 -9.256 1.00 93.88 176 PHE A CA 1
ATOM 1408 C C . PHE A 1 176 ? -14.223 -1.202 -8.127 1.00 93.88 176 PHE A C 1
ATOM 1410 O O . PHE A 1 176 ? -13.548 -0.439 -7.433 1.00 93.88 176 PHE A O 1
ATOM 1417 N N . ASP A 1 177 ? -15.527 -1.400 -7.913 1.00 88.25 177 ASP A N 1
ATOM 1418 C CA . ASP A 1 177 ? -16.232 -0.774 -6.791 1.00 88.25 177 ASP A CA 1
ATOM 1419 C C . ASP A 1 177 ? -15.675 -1.333 -5.469 1.00 88.25 177 ASP A C 1
ATOM 1421 O O . ASP A 1 177 ? -15.279 -0.575 -4.578 1.00 88.25 177 ASP A O 1
ATOM 1425 N N . LYS A 1 178 ? -15.497 -2.661 -5.391 1.00 86.75 178 LYS A N 1
ATOM 1426 C CA . LYS A 1 178 ? -14.883 -3.324 -4.228 1.00 86.75 178 LYS A CA 1
ATOM 1427 C C . LYS A 1 178 ? -13.406 -2.990 -4.049 1.00 86.75 178 LYS A C 1
ATOM 1429 O O . LYS A 1 178 ? -12.966 -2.850 -2.911 1.00 86.75 178 LYS A O 1
ATOM 1434 N N . ILE A 1 179 ? -12.656 -2.804 -5.138 1.00 90.06 179 ILE A N 1
ATOM 1435 C CA . ILE A 1 179 ? -11.262 -2.329 -5.078 1.00 90.06 179 ILE A CA 1
ATOM 1436 C C . ILE A 1 179 ? -11.180 -0.997 -4.325 1.00 90.06 179 ILE A C 1
ATOM 1438 O O . ILE A 1 179 ? -10.376 -0.838 -3.404 1.00 90.06 179 ILE A O 1
ATOM 1442 N N . LYS A 1 180 ? -12.045 -0.042 -4.679 1.00 81.69 180 LYS A N 1
ATOM 1443 C CA . LYS A 1 180 ? -12.065 1.286 -4.058 1.00 81.69 180 LYS A CA 1
ATOM 1444 C C . LYS A 1 180 ? -12.489 1.230 -2.590 1.00 81.69 180 LYS A C 1
ATOM 1446 O O . LYS A 1 180 ? -11.879 1.909 -1.752 1.00 81.69 180 LYS A O 1
ATOM 1451 N N . GLU A 1 181 ? -13.506 0.424 -2.283 1.00 77.81 181 GLU A N 1
ATOM 1452 C CA . GLU A 1 181 ? -13.966 0.160 -0.913 1.00 77.81 181 GLU A CA 1
ATOM 1453 C C . GLU A 1 181 ? -12.877 -0.492 -0.054 1.00 77.81 181 GLU A C 1
ATOM 1455 O O . GLU A 1 181 ? -12.737 -0.144 1.117 1.00 77.81 181 GLU A O 1
ATOM 1460 N N . ALA A 1 182 ? -12.047 -1.356 -0.647 1.00 76.38 182 ALA A N 1
ATOM 1461 C CA . ALA A 1 182 ? -10.904 -1.994 0.006 1.00 76.38 182 ALA A CA 1
ATOM 1462 C C . ALA A 1 182 ? -9.724 -1.041 0.280 1.00 76.38 182 ALA A C 1
ATOM 1464 O O . ALA A 1 182 ? -8.706 -1.466 0.817 1.00 76.38 182 ALA A O 1
ATOM 1465 N N . GLY A 1 183 ? -9.845 0.244 -0.067 1.00 82.44 183 GLY A N 1
ATOM 1466 C CA . GLY A 1 183 ? -8.824 1.252 0.225 1.00 82.44 183 GLY A CA 1
ATOM 1467 C C . GLY A 1 183 ? -7.762 1.418 -0.860 1.00 82.44 183 GLY A C 1
ATOM 1468 O O . GLY A 1 183 ? -6.913 2.292 -0.719 1.00 82.44 183 GLY A O 1
ATOM 1469 N N . ILE A 1 184 ? -7.837 0.669 -1.964 1.00 91.88 184 ILE A N 1
ATOM 1470 C CA . ILE A 1 184 ? -6.928 0.834 -3.104 1.00 91.88 184 ILE A CA 1
ATOM 1471 C C . ILE A 1 184 ? -7.184 2.186 -3.780 1.00 91.88 184 ILE A C 1
ATOM 1473 O O . ILE A 1 184 ? -8.332 2.624 -3.936 1.00 91.88 184 ILE A O 1
ATOM 1477 N N . ARG A 1 185 ? -6.101 2.877 -4.143 1.00 92.12 185 ARG A N 1
ATOM 1478 C CA . ARG A 1 185 ? -6.132 4.226 -4.727 1.00 92.12 185 ARG A CA 1
ATOM 1479 C C . ARG A 1 185 ? -5.417 4.332 -6.063 1.00 92.12 185 ARG A C 1
ATOM 1481 O O . ARG A 1 185 ? -5.804 5.195 -6.843 1.00 92.12 185 ARG A O 1
ATOM 1488 N N . PHE A 1 186 ? -4.455 3.456 -6.345 1.00 96.44 186 PHE A N 1
ATOM 1489 C CA . PHE A 1 186 ? -3.818 3.389 -7.656 1.00 96.44 186 PHE A CA 1
ATOM 1490 C C . PHE A 1 186 ? -3.704 1.959 -8.183 1.00 96.44 186 PHE A C 1
ATOM 1492 O O . PHE A 1 186 ? -3.729 0.997 -7.413 1.00 96.44 186 PHE A O 1
ATOM 1499 N N . MET A 1 187 ? -3.564 1.828 -9.503 1.00 98.25 187 MET A N 1
ATOM 1500 C CA . MET A 1 187 ? -3.288 0.556 -10.166 1.00 98.25 187 MET A CA 1
ATOM 1501 C C . MET A 1 187 ? -2.158 0.682 -11.195 1.00 98.25 187 MET A C 1
ATOM 1503 O O . MET A 1 187 ? -2.158 1.605 -12.011 1.00 98.25 187 MET A O 1
ATOM 1507 N N . CYS A 1 188 ? -1.216 -0.260 -11.204 1.00 98.69 188 CYS A N 1
ATOM 1508 C CA . CYS A 1 188 ? -0.197 -0.371 -12.248 1.00 98.69 188 CYS A CA 1
ATOM 1509 C C . CYS A 1 188 ? -0.572 -1.489 -13.232 1.00 98.69 188 CYS A C 1
ATOM 1511 O O . CYS A 1 188 ? -0.750 -2.644 -12.855 1.00 98.69 188 CYS A O 1
ATOM 1513 N N . LEU A 1 189 ? -0.759 -1.150 -14.506 1.00 98.75 189 LEU A N 1
ATOM 1514 C CA . LEU A 1 189 ? -1.320 -2.060 -15.506 1.00 98.75 189 LEU A CA 1
ATOM 1515 C C . LEU A 1 189 ? -0.221 -2.634 -16.401 1.00 98.75 189 LEU A C 1
ATOM 1517 O O . LEU A 1 189 ? 0.548 -1.879 -16.998 1.00 98.75 189 LEU A O 1
ATOM 1521 N N . ARG A 1 190 ? -0.169 -3.955 -16.591 1.00 98.75 190 ARG A N 1
ATOM 1522 C CA . ARG A 1 190 ? 0.762 -4.529 -17.572 1.00 98.75 190 ARG A CA 1
ATOM 1523 C C . ARG A 1 190 ? 0.422 -4.032 -18.974 1.00 98.75 190 ARG A C 1
ATOM 1525 O O . ARG A 1 190 ? -0.686 -4.256 -19.448 1.00 98.75 190 ARG A O 1
ATOM 1532 N N . SER A 1 191 ? 1.378 -3.387 -19.636 1.00 98.50 191 SER A N 1
ATOM 1533 C CA . SER A 1 191 ? 1.200 -2.764 -20.955 1.00 98.50 191 SER A CA 1
ATOM 1534 C C . SER A 1 191 ? 1.204 -3.795 -22.094 1.00 98.50 191 SER A C 1
ATOM 1536 O O . SER A 1 191 ? 0.152 -4.194 -22.599 1.00 98.50 191 SER A O 1
ATOM 1538 N N . THR A 1 192 ? 2.389 -4.259 -22.496 1.00 98.44 192 THR A N 1
ATOM 1539 C CA . THR A 1 192 ? 2.594 -5.272 -23.536 1.00 98.44 192 THR A CA 1
ATOM 1540 C C . THR A 1 192 ? 3.349 -6.480 -22.986 1.00 98.44 192 THR A C 1
ATOM 1542 O O . THR A 1 192 ? 4.159 -6.389 -22.059 1.00 98.44 192 THR A O 1
ATOM 1545 N N . LYS A 1 193 ? 3.086 -7.651 -23.564 1.00 97.56 193 LYS A N 1
ATOM 1546 C CA . LYS A 1 193 ? 3.699 -8.930 -23.185 1.00 97.56 193 LYS A CA 1
ATOM 1547 C C . LYS A 1 193 ? 5.058 -9.114 -23.864 1.00 97.56 193 LYS A C 1
ATOM 1549 O O . LYS A 1 193 ? 5.549 -8.238 -24.573 1.00 97.56 193 LYS A O 1
ATOM 1554 N N . LYS A 1 194 ? 5.672 -10.281 -23.659 1.00 95.81 194 LYS A N 1
ATOM 1555 C CA . LYS A 1 194 ? 6.966 -10.651 -24.250 1.00 95.81 194 LYS A CA 1
ATOM 1556 C C . LYS A 1 194 ? 7.010 -10.518 -25.774 1.00 95.81 194 LYS A C 1
ATOM 1558 O O . LYS A 1 194 ? 7.996 -10.046 -26.317 1.00 95.81 194 LYS A O 1
ATOM 1563 N N . ASP A 1 195 ? 5.943 -10.921 -26.454 1.00 96.31 195 ASP A N 1
ATOM 1564 C CA . ASP A 1 195 ? 5.802 -10.829 -27.912 1.00 96.31 195 ASP A CA 1
ATOM 1565 C C . ASP A 1 195 ? 5.400 -9.422 -28.395 1.00 96.31 195 ASP A C 1
ATOM 1567 O O . ASP A 1 195 ? 5.010 -9.261 -29.547 1.00 96.31 195 ASP A O 1
ATOM 1571 N N . MET A 1 196 ? 5.462 -8.417 -27.511 1.00 96.81 196 MET A N 1
ATOM 1572 C CA . MET A 1 196 ? 5.027 -7.030 -27.722 1.00 96.81 196 MET A CA 1
ATOM 1573 C C . MET A 1 196 ? 3.530 -6.863 -28.022 1.00 96.81 196 MET A C 1
ATOM 1575 O O . MET A 1 196 ? 3.073 -5.741 -28.229 1.00 96.81 196 MET A O 1
ATOM 1579 N N . SER A 1 197 ? 2.729 -7.933 -27.960 1.00 98.06 197 SER A N 1
ATOM 1580 C CA . SER A 1 197 ? 1.274 -7.804 -28.036 1.00 98.06 197 SER A CA 1
ATOM 1581 C C . SER A 1 197 ? 0.712 -7.196 -26.749 1.00 98.06 197 SER A C 1
ATOM 1583 O O . SER A 1 197 ? 1.222 -7.431 -25.650 1.00 98.06 197 SER A O 1
ATOM 1585 N N . VAL A 1 198 ? -0.353 -6.409 -26.885 1.00 98.62 198 VAL A N 1
ATOM 1586 C CA . VAL A 1 198 ? -1.035 -5.748 -25.764 1.00 98.62 198 VAL A CA 1
ATOM 1587 C C . VAL A 1 198 ? -1.567 -6.790 -24.775 1.00 98.62 198 VAL A C 1
ATOM 1589 O O . VAL A 1 198 ? -2.089 -7.838 -25.174 1.00 98.62 198 VAL A O 1
ATOM 1592 N N . ASP A 1 199 ? -1.441 -6.515 -23.475 1.00 98.56 199 ASP A N 1
ATOM 1593 C CA . ASP A 1 199 ? -2.097 -7.319 -22.448 1.00 98.56 199 ASP A CA 1
ATOM 1594 C C . ASP A 1 199 ? -3.622 -7.266 -22.636 1.00 98.56 199 ASP A C 1
ATOM 1596 O O . ASP A 1 199 ? -4.224 -6.194 -22.726 1.00 98.56 199 ASP A O 1
ATOM 1600 N N . LYS A 1 200 ? -4.276 -8.432 -22.682 1.00 98.12 200 LYS A N 1
ATOM 1601 C CA . LYS A 1 200 ? -5.707 -8.529 -23.014 1.00 98.12 200 LYS A CA 1
ATOM 1602 C C . LYS A 1 200 ? -6.619 -7.802 -22.023 1.00 98.12 200 LYS A C 1
ATOM 1604 O O . LYS A 1 200 ? -7.770 -7.526 -22.357 1.00 98.12 200 LYS A O 1
ATOM 1609 N N . SER A 1 201 ? -6.139 -7.531 -20.810 1.00 98.06 201 SER A N 1
ATOM 1610 C CA . SER A 1 201 ? -6.879 -6.823 -19.770 1.00 98.06 201 SER A CA 1
ATOM 1611 C C . SER A 1 201 ? -6.627 -5.315 -19.750 1.00 98.06 201 SER A C 1
ATOM 1613 O O . SER A 1 201 ? -7.418 -4.611 -19.125 1.00 98.06 201 SER A O 1
ATOM 1615 N N . PHE A 1 202 ? -5.596 -4.807 -20.444 1.00 98.31 202 PHE A N 1
ATOM 1616 C CA . PHE A 1 202 ? -5.128 -3.422 -20.307 1.00 98.31 202 PHE A CA 1
ATOM 1617 C C . PHE A 1 202 ? -6.253 -2.396 -20.462 1.00 98.31 202 PHE A C 1
ATOM 1619 O O . PHE A 1 202 ? -6.490 -1.596 -19.561 1.00 98.31 202 PHE A O 1
ATOM 1626 N N . GLU A 1 203 ? -6.996 -2.452 -21.572 1.00 97.81 203 GLU A N 1
ATOM 1627 C CA . GLU A 1 203 ? -8.034 -1.456 -21.851 1.00 97.81 203 GLU A CA 1
ATOM 1628 C C . GLU A 1 203 ? -9.193 -1.547 -20.854 1.00 97.81 203 GLU A C 1
ATOM 1630 O O . GLU A 1 203 ? -9.644 -0.533 -20.331 1.00 97.81 203 GLU A O 1
ATOM 1635 N N . ARG A 1 204 ? -9.645 -2.765 -20.523 1.00 98.06 204 ARG A N 1
ATOM 1636 C CA . ARG A 1 204 ? -10.698 -2.959 -19.517 1.00 98.06 204 ARG A CA 1
ATOM 1637 C C . ARG A 1 204 ? -10.266 -2.398 -18.163 1.00 98.06 204 ARG A C 1
ATOM 1639 O O . ARG A 1 204 ? -11.063 -1.727 -17.511 1.00 98.06 204 ARG A O 1
ATOM 1646 N N . ASN A 1 205 ? -9.029 -2.666 -17.751 1.00 98.31 205 ASN A N 1
ATOM 1647 C CA . ASN A 1 205 ? -8.521 -2.216 -16.463 1.00 98.31 205 ASN A CA 1
ATOM 1648 C C . ASN A 1 205 ? -8.346 -0.698 -16.432 1.00 98.31 205 ASN A C 1
ATOM 1650 O O . ASN A 1 205 ? -8.774 -0.068 -15.470 1.00 98.31 205 ASN A O 1
ATOM 1654 N N . LEU A 1 206 ? -7.837 -0.097 -17.510 1.00 97.88 206 LEU A N 1
ATOM 1655 C CA . LEU A 1 206 ? -7.727 1.354 -17.633 1.00 97.88 206 LEU A CA 1
ATOM 1656 C C . LEU A 1 206 ? -9.095 2.042 -17.529 1.00 97.88 206 LEU A C 1
ATOM 1658 O O . LEU A 1 206 ? -9.249 2.990 -16.759 1.00 97.88 206 LEU A O 1
ATOM 1662 N N . GLN A 1 207 ? -10.104 1.551 -18.255 1.00 97.56 207 GLN A N 1
ATOM 1663 C CA . GLN A 1 207 ? -11.463 2.096 -18.161 1.00 97.56 207 GLN A CA 1
ATOM 1664 C C . GLN A 1 207 ? -12.055 1.915 -16.756 1.00 97.56 207 GLN A C 1
ATOM 1666 O O . GLN A 1 207 ? -12.751 2.802 -16.258 1.00 97.56 207 GLN A O 1
ATOM 1671 N N . GLY A 1 208 ? -11.744 0.796 -16.096 1.00 97.31 208 GLY A N 1
ATOM 1672 C CA . GLY A 1 208 ? -12.077 0.558 -14.694 1.00 97.31 208 GLY A CA 1
ATOM 1673 C C . GLY A 1 208 ? -11.476 1.612 -13.762 1.00 97.31 208 GLY A C 1
ATOM 1674 O O . GLY A 1 208 ? -12.215 2.201 -12.971 1.00 97.31 208 GLY A O 1
ATOM 1675 N N . CYS A 1 209 ? -10.182 1.915 -13.907 1.00 96.88 209 CYS A N 1
ATOM 1676 C CA . CYS A 1 209 ? -9.507 2.960 -13.135 1.00 96.88 209 CYS A CA 1
ATOM 1677 C C . CYS A 1 209 ? -10.131 4.341 -13.366 1.00 96.88 209 CYS A C 1
ATOM 1679 O O . CYS A 1 209 ? -10.498 5.015 -12.403 1.00 96.88 209 CYS A O 1
ATOM 1681 N N . ILE A 1 210 ? -10.325 4.732 -14.633 1.00 95.75 210 ILE A N 1
ATOM 1682 C CA . ILE A 1 210 ? -10.903 6.034 -15.010 1.00 95.75 210 ILE A CA 1
ATOM 1683 C C . ILE A 1 210 ? -12.300 6.200 -14.406 1.00 95.75 210 ILE A C 1
ATOM 1685 O O . ILE A 1 210 ? -12.578 7.204 -13.751 1.00 95.75 210 ILE A O 1
ATOM 1689 N N . LYS A 1 211 ? -13.178 5.204 -14.579 1.00 96.56 211 LYS A N 1
ATOM 1690 C CA . LYS A 1 211 ? -14.558 5.257 -14.078 1.00 96.56 211 LYS A CA 1
ATOM 1691 C C . LYS A 1 211 ? -14.621 5.367 -12.551 1.00 96.56 211 LYS A C 1
ATOM 1693 O O . LYS A 1 211 ? -15.543 5.985 -12.024 1.00 96.56 211 LYS A O 1
ATOM 1698 N N . ASN A 1 212 ? -13.654 4.778 -11.850 1.00 92.81 212 ASN A N 1
ATOM 1699 C CA . ASN A 1 212 ? -13.639 4.715 -10.389 1.00 92.81 212 ASN A CA 1
ATOM 1700 C C . ASN A 1 212 ? -12.782 5.792 -9.721 1.00 92.81 212 ASN A C 1
ATOM 1702 O O . ASN A 1 212 ? -12.772 5.877 -8.487 1.00 92.81 212 ASN A O 1
ATOM 1706 N N . ASN A 1 213 ? -12.143 6.656 -10.517 1.00 91.31 213 ASN A N 1
ATOM 1707 C CA . ASN A 1 213 ? -11.217 7.683 -10.049 1.00 91.31 213 ASN A CA 1
ATOM 1708 C C . ASN A 1 213 ? -10.060 7.072 -9.234 1.00 91.31 213 ASN A C 1
ATOM 1710 O O . ASN A 1 213 ? -9.783 7.507 -8.114 1.00 91.31 213 ASN A O 1
ATOM 1714 N N . LEU A 1 214 ? -9.457 6.014 -9.783 1.00 93.25 214 LEU A N 1
ATOM 1715 C CA . LEU A 1 214 ? -8.197 5.440 -9.312 1.00 93.25 214 LEU A CA 1
ATOM 1716 C C . LEU A 1 214 ? -7.056 6.039 -10.133 1.00 93.25 214 LEU A C 1
ATOM 1718 O O . LEU A 1 214 ? -7.195 6.171 -11.352 1.00 93.25 214 LEU A O 1
ATOM 1722 N N . ASP A 1 215 ? -5.938 6.354 -9.487 1.00 95.44 215 ASP A N 1
ATOM 1723 C CA . ASP A 1 215 ? -4.712 6.719 -10.193 1.00 95.44 215 ASP A CA 1
ATOM 1724 C C . ASP A 1 215 ? -4.189 5.502 -10.969 1.00 95.44 215 ASP A C 1
ATOM 1726 O O . ASP A 1 215 ? -4.421 4.347 -10.595 1.00 95.44 215 ASP A O 1
ATOM 1730 N N . TYR A 1 216 ? -3.495 5.731 -12.079 1.00 97.50 216 TYR A N 1
ATOM 1731 C CA . TYR A 1 216 ? -3.011 4.637 -12.910 1.00 97.50 216 TYR A CA 1
ATOM 1732 C C . TYR A 1 216 ? -1.643 4.916 -13.515 1.00 97.50 216 TYR A C 1
ATOM 1734 O O . TYR A 1 216 ? -1.301 6.036 -13.890 1.00 97.50 216 TYR A O 1
ATOM 1742 N N . SER A 1 217 ? -0.874 3.843 -13.635 1.00 98.56 217 SER A N 1
ATOM 1743 C CA . SER A 1 217 ? 0.373 3.772 -14.392 1.00 98.56 217 SER A CA 1
ATOM 1744 C C . SER A 1 217 ? 0.393 2.463 -15.175 1.00 98.56 217 SER A C 1
ATOM 1746 O O . SER A 1 217 ? -0.530 1.648 -15.066 1.00 98.56 217 SER A O 1
ATOM 1748 N N . CYS A 1 218 ? 1.425 2.246 -15.979 1.00 98.75 218 CYS A N 1
ATOM 1749 C CA . CYS A 1 218 ? 1.626 0.962 -16.631 1.00 98.75 218 CYS A CA 1
ATOM 1750 C C . CYS A 1 218 ? 3.056 0.466 -16.474 1.00 98.75 218 CYS A C 1
ATOM 1752 O O . CYS A 1 218 ? 3.960 1.253 -16.202 1.00 98.75 218 CYS A O 1
ATOM 1754 N N . TYR A 1 219 ? 3.264 -0.834 -16.665 1.00 98.81 219 TYR A N 1
ATOM 1755 C CA . TYR A 1 219 ? 4.597 -1.423 -16.646 1.00 98.81 219 TYR A CA 1
ATOM 1756 C C . TYR A 1 219 ? 4.872 -2.291 -17.868 1.00 98.81 219 TYR A C 1
ATOM 1758 O O . TYR A 1 219 ? 3.956 -2.854 -18.481 1.00 98.81 219 TYR A O 1
ATOM 1766 N N . LYS A 1 220 ? 6.154 -2.410 -18.214 1.00 98.69 220 LYS A N 1
ATOM 1767 C CA . LYS A 1 220 ? 6.677 -3.301 -19.249 1.00 98.69 220 LYS A CA 1
ATOM 1768 C C . LYS A 1 220 ? 7.757 -4.191 -18.647 1.00 98.69 220 LYS A C 1
ATOM 1770 O O . LYS A 1 220 ? 8.827 -3.698 -18.309 1.00 98.69 220 LYS A O 1
ATOM 1775 N N . TYR A 1 221 ? 7.475 -5.492 -18.567 1.00 98.38 221 TYR A N 1
ATOM 1776 C CA . TYR A 1 221 ? 8.482 -6.502 -18.233 1.00 98.38 221 TYR A CA 1
ATOM 1777 C C . TYR A 1 221 ? 9.559 -6.533 -19.318 1.00 98.38 221 TYR A C 1
ATOM 1779 O O . TYR A 1 221 ? 9.238 -6.761 -20.493 1.00 98.38 221 TYR A O 1
ATOM 1787 N N . ALA A 1 222 ? 10.806 -6.301 -18.919 1.00 97.88 222 ALA A N 1
ATOM 1788 C CA . ALA A 1 222 ? 11.951 -6.219 -19.809 1.00 97.88 222 ALA A CA 1
ATOM 1789 C C . ALA A 1 222 ? 12.398 -7.609 -20.267 1.00 97.88 222 ALA A C 1
ATOM 1791 O O . ALA A 1 222 ? 12.789 -8.448 -19.455 1.00 97.88 222 ALA A O 1
ATOM 1792 N N . TYR A 1 223 ? 12.406 -7.841 -21.578 1.00 96.44 223 TYR A N 1
ATOM 1793 C CA . TYR A 1 223 ? 13.046 -9.012 -22.189 1.00 96.44 223 TYR A CA 1
ATOM 1794 C C . TYR A 1 223 ? 14.211 -8.623 -23.107 1.00 96.44 223 TYR A C 1
ATOM 1796 O O . TYR A 1 223 ? 14.928 -9.499 -23.599 1.00 96.44 223 TYR A O 1
ATOM 1804 N N . ALA A 1 224 ? 14.399 -7.327 -23.358 1.00 96.25 224 ALA A N 1
ATOM 1805 C CA . ALA A 1 224 ? 15.454 -6.801 -24.201 1.00 96.25 224 ALA A CA 1
ATOM 1806 C C . ALA A 1 224 ? 16.846 -7.100 -23.633 1.00 96.25 224 ALA A C 1
ATOM 1808 O O . ALA A 1 224 ? 17.164 -6.697 -22.523 1.00 96.25 224 ALA A O 1
ATOM 1809 N N . THR A 1 225 ? 17.716 -7.719 -24.433 1.00 95.56 225 THR A N 1
ATOM 1810 C CA . THR A 1 225 ? 19.145 -7.915 -24.111 1.00 95.56 225 THR A CA 1
ATOM 1811 C C . THR A 1 225 ? 20.055 -6.971 -24.902 1.00 95.56 225 THR A C 1
ATOM 1813 O O . THR A 1 225 ? 21.277 -7.067 -24.839 1.00 95.56 225 THR A O 1
ATOM 1816 N N . THR A 1 226 ? 19.468 -6.076 -25.698 1.00 96.81 226 THR A N 1
ATOM 1817 C CA . THR A 1 226 ? 20.167 -5.091 -26.530 1.00 96.81 226 THR A CA 1
ATOM 1818 C C . THR A 1 226 ? 19.440 -3.751 -26.472 1.00 96.81 226 THR A C 1
ATOM 1820 O O . THR A 1 226 ? 18.236 -3.706 -26.217 1.00 96.81 226 THR A O 1
ATOM 1823 N N . HIS A 1 227 ? 20.145 -2.656 -26.768 1.00 98.19 227 HIS A N 1
ATOM 1824 C CA . HIS A 1 227 ? 19.526 -1.326 -26.827 1.00 98.19 227 HIS A CA 1
ATOM 1825 C C . HIS A 1 227 ? 18.390 -1.268 -27.852 1.00 98.19 227 HIS A C 1
ATOM 1827 O O . HIS A 1 227 ? 17.380 -0.626 -27.606 1.00 98.19 227 HIS A O 1
ATOM 1833 N N . GLU A 1 228 ? 18.534 -1.954 -28.988 1.00 98.38 228 GLU A N 1
ATOM 1834 C CA . GLU A 1 228 ? 17.519 -1.931 -30.040 1.00 98.38 228 GLU A CA 1
ATOM 1835 C C . GLU A 1 228 ? 16.232 -2.642 -29.625 1.00 98.38 228 GLU A C 1
ATOM 1837 O O . GLU A 1 228 ? 15.144 -2.109 -29.814 1.00 98.38 228 GLU A O 1
ATOM 1842 N N . GLN A 1 229 ? 16.344 -3.800 -28.973 1.00 98.31 229 GLN A N 1
ATOM 1843 C CA . GLN A 1 229 ? 15.175 -4.471 -28.403 1.00 98.31 229 GLN A CA 1
ATOM 1844 C C . GLN A 1 229 ? 14.503 -3.610 -27.327 1.00 98.31 229 GLN A C 1
ATOM 1846 O O . GLN A 1 229 ? 13.281 -3.581 -27.252 1.00 98.31 229 GLN A O 1
ATOM 1851 N N . ALA A 1 230 ? 15.279 -2.871 -26.529 1.00 98.69 230 ALA A N 1
ATOM 1852 C CA . ALA A 1 230 ? 14.730 -1.981 -25.509 1.00 98.69 230 ALA A CA 1
ATOM 1853 C C . ALA A 1 230 ? 13.931 -0.824 -26.136 1.00 98.69 230 ALA A C 1
ATOM 1855 O O . ALA A 1 230 ? 12.863 -0.474 -25.638 1.00 98.69 230 ALA A O 1
ATOM 1856 N N . ARG A 1 231 ? 14.393 -0.277 -27.272 1.00 98.81 231 ARG A N 1
ATOM 1857 C CA . ARG A 1 231 ? 13.619 0.709 -28.048 1.00 98.81 231 ARG A CA 1
ATOM 1858 C C . ARG A 1 231 ? 12.339 0.113 -28.620 1.00 98.81 231 ARG A C 1
ATOM 1860 O O . ARG A 1 231 ? 11.291 0.731 -28.508 1.00 98.81 231 ARG A O 1
ATOM 1867 N N . GLN A 1 232 ? 12.400 -1.102 -29.168 1.00 98.75 232 GLN A N 1
ATOM 1868 C CA . GLN A 1 232 ? 11.216 -1.804 -29.685 1.00 98.75 232 GLN A CA 1
ATOM 1869 C C . GLN A 1 232 ? 10.178 -2.057 -28.585 1.00 98.75 232 GLN A C 1
ATOM 1871 O O . GLN A 1 232 ? 8.982 -1.842 -28.785 1.00 98.75 232 GLN A O 1
ATOM 1876 N N . GLU A 1 233 ? 10.630 -2.458 -27.395 1.00 98.75 233 GLU A N 1
ATOM 1877 C CA . GLU A 1 233 ? 9.761 -2.592 -26.231 1.00 98.75 233 GLU A CA 1
ATOM 1878 C C . GLU A 1 233 ? 9.118 -1.251 -25.859 1.00 98.75 233 GLU A C 1
ATOM 1880 O O . GLU A 1 233 ? 7.901 -1.219 -25.664 1.00 98.75 233 GLU A O 1
ATOM 1885 N N . ALA A 1 234 ? 9.880 -0.151 -25.832 1.00 98.69 234 ALA A N 1
ATOM 1886 C CA . ALA A 1 234 ? 9.345 1.186 -25.565 1.00 98.69 234 ALA A CA 1
ATOM 1887 C C . ALA A 1 234 ? 8.320 1.619 -26.621 1.00 98.69 234 ALA A C 1
ATOM 1889 O O . ALA A 1 234 ? 7.223 2.049 -26.268 1.00 98.69 234 ALA A O 1
ATOM 1890 N N . HIS A 1 235 ? 8.622 1.438 -27.910 1.00 98.56 235 HIS A N 1
ATOM 1891 C CA . HIS A 1 235 ? 7.705 1.754 -29.010 1.00 98.56 235 HIS A CA 1
ATOM 1892 C C . HIS A 1 235 ? 6.398 0.974 -28.900 1.00 98.56 235 HIS A C 1
ATOM 1894 O O . HIS A 1 235 ? 5.340 1.568 -29.067 1.00 98.56 235 HIS A O 1
ATOM 1900 N N . SER A 1 236 ? 6.437 -0.303 -28.499 1.00 98.69 236 SER A N 1
ATOM 1901 C CA . SER A 1 236 ? 5.209 -1.082 -28.272 1.00 98.69 236 SER A CA 1
ATOM 1902 C C . SER A 1 236 ? 4.307 -0.477 -27.184 1.00 98.69 236 SER A C 1
ATOM 1904 O O . SER A 1 236 ? 3.080 -0.519 -27.289 1.00 98.69 236 SER A O 1
ATOM 1906 N N . VAL A 1 237 ? 4.902 0.115 -26.141 1.00 98.62 237 VAL A N 1
ATOM 1907 C CA . VAL A 1 237 ? 4.164 0.803 -25.073 1.00 98.62 237 VAL A CA 1
ATOM 1908 C C . VAL A 1 237 ? 3.659 2.159 -25.561 1.00 98.62 237 VAL A C 1
ATOM 1910 O O . VAL A 1 237 ? 2.498 2.488 -25.343 1.00 98.62 237 VAL A O 1
ATOM 1913 N N . ILE A 1 238 ? 4.486 2.927 -26.269 1.00 98.31 238 ILE A N 1
ATOM 1914 C CA . ILE A 1 238 ? 4.118 4.242 -26.814 1.00 98.31 238 ILE A CA 1
ATOM 1915 C C . ILE A 1 238 ? 2.960 4.114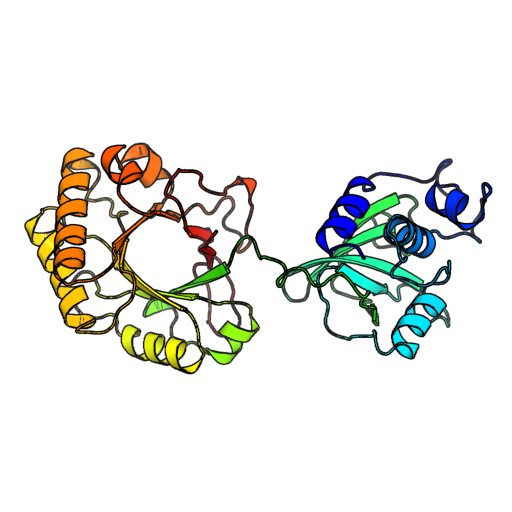 -27.816 1.00 98.31 238 ILE A C 1
ATOM 1917 O O . ILE A 1 238 ? 1.983 4.858 -27.725 1.00 98.31 238 ILE A O 1
ATOM 1921 N N . GLU A 1 239 ? 3.015 3.136 -28.724 1.00 98.00 239 GLU A N 1
ATOM 1922 C CA . GLU A 1 239 ? 1.943 2.843 -29.683 1.00 98.00 239 GLU A CA 1
ATOM 1923 C C . GLU A 1 239 ? 0.636 2.453 -28.990 1.00 98.00 239 GLU A C 1
ATOM 1925 O O . GLU A 1 239 ? -0.449 2.865 -29.420 1.00 98.00 239 GLU A O 1
ATOM 1930 N N . LEU A 1 240 ? 0.731 1.682 -27.901 1.00 98.31 240 LEU A N 1
ATOM 1931 C CA . LEU A 1 240 ? -0.414 1.384 -27.056 1.00 98.31 240 LEU A CA 1
ATOM 1932 C C . LEU A 1 240 ? -0.968 2.680 -26.461 1.00 98.31 240 LEU A C 1
ATOM 1934 O O . LEU A 1 240 ? -2.150 2.964 -26.643 1.00 98.31 240 LEU A O 1
ATOM 1938 N N . LEU A 1 241 ? -0.159 3.470 -25.756 1.00 97.31 241 LEU A N 1
ATOM 1939 C CA . LEU A 1 241 ? -0.626 4.623 -24.982 1.00 97.31 241 LEU A CA 1
ATOM 1940 C C . LEU A 1 241 ? -1.134 5.784 -25.853 1.00 97.31 241 LEU A C 1
ATOM 1942 O O . LEU A 1 241 ? -2.120 6.420 -25.469 1.00 97.31 241 LEU A O 1
ATOM 1946 N N . LYS A 1 242 ? -0.572 5.990 -27.050 1.00 93.00 242 LYS A N 1
ATOM 1947 C CA . LYS A 1 242 ? -0.898 7.091 -27.977 1.00 93.00 242 LYS A CA 1
ATOM 1948 C C . LYS A 1 242 ? -0.690 8.469 -27.339 1.00 93.00 242 LYS A C 1
ATOM 1950 O O . LYS A 1 242 ? 0.449 8.880 -27.182 1.00 93.00 242 LYS A O 1
ATOM 1955 N N . ASP A 1 243 ? -1.769 9.152 -26.954 1.00 88.81 243 ASP A N 1
ATOM 1956 C CA . ASP A 1 243 ? -1.740 10.464 -26.284 1.00 88.81 243 ASP A CA 1
ATOM 1957 C C . ASP A 1 243 ? -2.095 10.367 -24.785 1.00 88.81 243 ASP A C 1
ATOM 1959 O O . ASP A 1 243 ? -2.210 11.378 -24.085 1.00 88.81 243 ASP A O 1
ATOM 1963 N N . ARG A 1 244 ? -2.329 9.150 -24.272 1.00 91.81 244 ARG A N 1
ATOM 1964 C CA . ARG A 1 244 ? -2.783 8.921 -22.894 1.00 91.81 244 ARG A CA 1
ATOM 1965 C C . ARG A 1 244 ? -1.620 9.082 -21.925 1.00 91.81 244 ARG A C 1
ATOM 1967 O O . ARG A 1 244 ? -0.799 8.184 -21.792 1.00 91.81 244 ARG A O 1
ATOM 1974 N N . LYS A 1 245 ? -1.581 10.200 -21.202 1.00 86.00 245 LYS A N 1
ATOM 1975 C CA . LYS A 1 245 ? -0.523 10.492 -20.228 1.00 86.00 245 LYS A CA 1
ATOM 1976 C C . LYS A 1 245 ? -0.661 9.631 -18.971 1.00 86.00 245 LYS A C 1
ATOM 1978 O O . LYS A 1 245 ? -1.528 9.893 -18.143 1.00 86.00 245 LYS A O 1
ATOM 1983 N N . MET A 1 246 ? 0.211 8.637 -18.822 1.00 94.19 246 MET A N 1
ATOM 1984 C CA . MET A 1 246 ? 0.395 7.886 -17.578 1.00 94.19 246 MET A CA 1
ATOM 1985 C C . MET A 1 246 ? 1.874 7.522 -17.381 1.00 94.19 246 MET A C 1
ATOM 1987 O O . MET A 1 246 ? 2.576 7.355 -18.384 1.00 94.19 246 MET A O 1
ATOM 1991 N N . PRO A 1 247 ? 2.358 7.385 -16.132 1.00 97.38 247 PRO A N 1
ATOM 1992 C CA . PRO A 1 247 ? 3.721 6.933 -15.871 1.00 97.38 247 PRO A CA 1
ATOM 1993 C C . PRO A 1 247 ? 3.973 5.514 -16.393 1.00 97.38 247 PRO A C 1
ATOM 1995 O O . PRO A 1 247 ? 3.074 4.664 -16.371 1.00 97.38 247 PRO A O 1
ATOM 1998 N N . ILE A 1 248 ? 5.210 5.258 -16.821 1.00 98.75 248 ILE A N 1
ATOM 1999 C CA . ILE A 1 248 ? 5.668 3.956 -17.317 1.00 98.75 248 ILE A CA 1
ATOM 2000 C C . ILE A 1 248 ? 6.756 3.399 -16.391 1.00 98.75 248 ILE A C 1
ATOM 2002 O O . ILE A 1 248 ? 7.772 4.044 -16.142 1.00 98.75 248 ILE A O 1
ATOM 2006 N N . TRP A 1 249 ? 6.584 2.171 -15.922 1.00 98.88 249 TRP A N 1
ATOM 2007 C CA . TRP A 1 249 ? 7.599 1.428 -15.180 1.00 98.88 249 TRP A CA 1
ATOM 2008 C C . TRP A 1 249 ? 8.274 0.406 -16.088 1.00 98.88 249 TRP A C 1
ATOM 2010 O O . TRP A 1 249 ? 7.614 -0.464 -16.660 1.00 98.88 249 TRP A O 1
ATOM 2020 N N . TYR A 1 250 ? 9.594 0.490 -16.219 1.00 98.81 250 TYR A N 1
ATOM 2021 C CA . TYR A 1 250 ? 10.366 -0.552 -16.883 1.00 98.81 250 TYR A CA 1
ATOM 2022 C C . TYR A 1 250 ? 10.812 -1.587 -15.853 1.00 98.81 250 TYR A C 1
ATOM 2024 O O . TYR A 1 250 ? 11.583 -1.275 -14.945 1.00 98.81 250 TYR A O 1
ATOM 2032 N N . ASP A 1 251 ? 10.265 -2.791 -15.965 1.00 98.69 251 ASP A N 1
ATOM 2033 C CA . ASP A 1 251 ? 10.422 -3.877 -15.004 1.00 98.69 251 ASP A CA 1
ATOM 2034 C C . ASP A 1 251 ? 11.663 -4.708 -15.364 1.00 98.69 251 ASP A C 1
ATOM 2036 O O . ASP A 1 251 ? 11.667 -5.508 -16.302 1.00 98.69 251 ASP A O 1
ATOM 2040 N N . LEU A 1 252 ? 12.750 -4.433 -14.637 1.00 98.31 252 LEU A N 1
ATOM 2041 C CA . LEU A 1 252 ? 14.073 -5.022 -14.811 1.00 98.31 252 LEU A CA 1
ATOM 2042 C C . LEU A 1 252 ? 14.288 -6.157 -13.810 1.00 98.31 252 LEU A C 1
ATOM 2044 O O . LEU A 1 252 ? 14.853 -5.954 -12.732 1.00 98.31 252 LEU A O 1
ATOM 2048 N N . GLU A 1 253 ? 13.864 -7.360 -14.193 1.00 93.94 253 GLU A N 1
ATOM 2049 C CA . GLU A 1 253 ? 14.000 -8.550 -13.345 1.00 93.94 253 GLU A CA 1
ATOM 2050 C C . GLU A 1 253 ? 14.385 -9.839 -14.087 1.00 93.94 253 GLU A C 1
ATOM 2052 O O . GLU A 1 253 ? 14.686 -10.856 -13.448 1.00 93.94 253 GLU A O 1
ATOM 2057 N N . ASP A 1 254 ? 14.411 -9.826 -15.425 1.00 94.69 254 ASP A N 1
ATOM 2058 C CA . ASP A 1 254 ? 14.605 -11.041 -16.215 1.00 94.69 254 ASP A CA 1
ATOM 2059 C C . ASP A 1 254 ? 15.997 -11.651 -16.014 1.00 94.69 254 ASP A C 1
ATOM 2061 O O . ASP A 1 254 ? 17.039 -11.031 -16.226 1.00 94.69 254 ASP A O 1
ATOM 2065 N N . LYS A 1 255 ? 16.023 -12.934 -15.658 1.00 93.00 255 LYS A N 1
ATOM 2066 C CA . LYS A 1 255 ? 17.246 -13.708 -15.395 1.00 93.00 255 LYS A CA 1
ATOM 2067 C C . LYS A 1 255 ? 18.250 -13.766 -16.557 1.00 93.00 255 LYS A C 1
ATOM 2069 O O . LYS A 1 255 ? 19.379 -14.202 -16.339 1.00 93.00 255 LYS A O 1
ATOM 2074 N N . SER A 1 256 ? 17.859 -13.398 -17.777 1.00 90.62 256 SER A N 1
ATOM 2075 C CA . SER A 1 256 ? 18.748 -13.347 -18.944 1.00 90.62 256 SER A CA 1
ATOM 2076 C C . SER A 1 256 ? 19.664 -12.122 -18.966 1.00 90.62 256 SER A C 1
ATOM 2078 O O . SER A 1 256 ? 20.695 -12.164 -19.630 1.00 90.62 256 SER A O 1
ATOM 2080 N N . LEU A 1 257 ? 19.333 -11.065 -18.225 1.00 91.00 257 LEU A N 1
ATOM 2081 C CA . LEU A 1 257 ? 20.061 -9.796 -18.203 1.00 91.00 257 LEU A CA 1
ATOM 2082 C C . LEU A 1 257 ? 21.323 -9.786 -17.314 1.00 91.00 257 LEU A C 1
ATOM 2084 O O . LEU A 1 257 ? 22.348 -9.278 -17.774 1.00 91.00 257 LEU A O 1
ATOM 2088 N N . PRO A 1 258 ? 21.331 -10.352 -16.084 1.00 91.94 258 PRO A N 1
ATOM 2089 C CA . PRO A 1 258 ? 22.501 -10.323 -15.202 1.00 91.94 258 PRO A CA 1
ATOM 2090 C C . PRO A 1 258 ? 23.843 -10.754 -15.827 1.00 91.94 258 PRO A C 1
ATOM 2092 O O . PRO A 1 258 ? 24.846 -10.103 -15.527 1.00 91.94 258 PRO A O 1
ATOM 2095 N N . PRO A 1 259 ? 23.916 -11.775 -16.713 1.00 94.31 259 PRO A N 1
ATOM 2096 C CA . PRO A 1 259 ? 25.164 -12.159 -17.381 1.00 94.31 259 PRO A CA 1
ATOM 2097 C C . PRO A 1 259 ? 25.833 -11.052 -18.210 1.00 94.31 259 PRO A C 1
ATOM 2099 O O . PRO A 1 259 ? 27.037 -11.129 -18.443 1.00 94.31 259 PRO A O 1
ATOM 2102 N N . PHE A 1 260 ? 25.089 -10.031 -18.647 1.00 91.12 260 PHE A N 1
ATOM 2103 C CA . PHE A 1 260 ? 25.627 -8.911 -19.429 1.00 91.12 260 PHE A CA 1
ATOM 2104 C C . PHE A 1 260 ? 26.260 -7.809 -18.563 1.00 91.12 260 PHE A C 1
ATOM 2106 O O . PHE A 1 260 ? 26.943 -6.929 -19.085 1.00 91.12 260 PHE A O 1
ATOM 2113 N N . GLY A 1 261 ? 26.083 -7.867 -17.239 1.00 95.56 261 GLY A N 1
ATOM 2114 C CA . GLY A 1 261 ? 26.661 -6.910 -16.299 1.00 95.56 261 GLY A CA 1
ATOM 2115 C C . GLY A 1 261 ? 25.912 -5.574 -16.212 1.00 95.56 261 GLY A C 1
ATOM 2116 O O . GLY A 1 261 ? 24.999 -5.275 -16.981 1.00 95.56 261 GLY A O 1
ATOM 2117 N N . LYS A 1 262 ? 26.304 -4.758 -15.227 1.00 96.75 262 LYS A N 1
ATOM 2118 C CA . LYS A 1 262 ? 25.588 -3.526 -14.849 1.00 96.75 262 LYS A CA 1
ATOM 2119 C C . LYS A 1 262 ? 25.566 -2.468 -15.952 1.00 96.75 262 LYS A C 1
ATOM 2121 O O . LYS A 1 262 ? 24.555 -1.795 -16.106 1.00 96.75 262 LYS A O 1
ATOM 2126 N N . ASP A 1 263 ? 26.648 -2.338 -16.716 1.00 96.31 263 ASP A N 1
ATOM 2127 C CA . ASP A 1 263 ? 26.764 -1.312 -17.762 1.00 96.31 263 ASP A CA 1
ATOM 2128 C C . ASP A 1 263 ? 25.846 -1.615 -18.954 1.00 96.31 263 ASP A C 1
ATOM 2130 O O . ASP A 1 263 ? 25.228 -0.714 -19.516 1.00 96.31 263 ASP A O 1
ATOM 2134 N N . ALA A 1 264 ? 25.681 -2.895 -19.303 1.00 96.25 264 ALA A N 1
ATOM 2135 C CA . ALA A 1 264 ? 24.721 -3.302 -20.324 1.00 96.25 264 ALA A CA 1
ATOM 2136 C C . ALA A 1 264 ? 23.274 -3.078 -19.857 1.00 96.25 264 ALA A C 1
ATOM 2138 O O . ALA A 1 264 ? 22.449 -2.580 -20.622 1.00 96.25 264 ALA A O 1
ATOM 2139 N N . ILE A 1 265 ? 22.973 -3.396 -18.592 1.00 98.19 265 ILE A N 1
ATOM 2140 C CA . ILE A 1 265 ? 21.659 -3.134 -17.984 1.00 98.19 265 ILE A CA 1
ATOM 2141 C C . ILE A 1 265 ? 21.364 -1.627 -17.955 1.00 98.19 265 ILE A C 1
ATOM 2143 O O . ILE A 1 265 ? 20.246 -1.227 -18.278 1.00 98.19 265 ILE A O 1
ATOM 2147 N N . GLU A 1 266 ? 22.357 -0.785 -17.642 1.00 98.38 266 GLU A N 1
ATOM 2148 C CA . GLU A 1 266 ? 22.236 0.673 -17.759 1.00 98.38 266 GLU A CA 1
ATOM 2149 C C . GLU A 1 266 ? 21.866 1.086 -19.182 1.00 98.38 266 GLU A C 1
ATOM 2151 O O . GLU A 1 266 ? 20.863 1.772 -19.368 1.00 98.38 266 GLU A O 1
ATOM 2156 N N . GLY A 1 267 ? 22.623 0.645 -20.187 1.00 98.44 267 GLY A N 1
ATOM 2157 C CA . GLY A 1 267 ? 22.357 1.003 -21.579 1.00 98.44 267 GLY A CA 1
ATOM 2158 C C . GLY A 1 267 ? 20.967 0.569 -22.063 1.00 98.44 267 GLY A C 1
ATOM 2159 O O . GLY A 1 267 ? 20.291 1.322 -22.765 1.00 98.44 267 GLY A O 1
ATOM 2160 N N . ILE A 1 268 ? 20.499 -0.606 -21.634 1.00 98.69 268 ILE A N 1
ATOM 2161 C CA . ILE A 1 268 ? 19.147 -1.117 -21.914 1.00 98.69 268 ILE A CA 1
ATOM 2162 C C . ILE A 1 268 ? 18.077 -0.240 -21.251 1.00 98.69 268 ILE A C 1
ATOM 2164 O O . ILE A 1 268 ? 17.124 0.170 -21.916 1.00 98.69 268 ILE A O 1
ATOM 2168 N N . ALA A 1 269 ? 18.246 0.096 -19.970 1.00 98.69 269 ALA A N 1
ATOM 2169 C CA . ALA A 1 269 ? 17.320 0.966 -19.250 1.00 98.69 269 ALA A CA 1
ATOM 2170 C C . ALA A 1 269 ? 17.258 2.370 -19.871 1.00 98.69 269 ALA A C 1
ATOM 2172 O O . ALA A 1 269 ? 16.173 2.919 -20.061 1.00 98.69 269 ALA A O 1
ATOM 2173 N N . LEU A 1 270 ? 18.413 2.937 -20.233 1.00 98.81 270 LEU A N 1
ATOM 2174 C CA . LEU A 1 270 ? 18.503 4.253 -20.862 1.00 98.81 270 LEU A CA 1
ATOM 2175 C C . LEU A 1 270 ? 17.881 4.281 -22.254 1.00 98.81 270 LEU A C 1
ATOM 2177 O O . LEU A 1 270 ? 17.226 5.265 -22.587 1.00 98.81 270 LEU A O 1
ATOM 2181 N N . ALA A 1 271 ? 18.045 3.219 -23.045 1.00 98.88 271 ALA A N 1
ATOM 2182 C CA . ALA A 1 271 ? 17.403 3.114 -24.348 1.00 98.88 271 ALA A CA 1
ATOM 2183 C C . ALA A 1 271 ? 15.872 3.112 -24.217 1.00 98.88 271 ALA A C 1
ATOM 2185 O O . ALA A 1 271 ? 15.216 3.913 -24.872 1.00 98.88 271 ALA A O 1
ATOM 2186 N N . PHE A 1 272 ? 15.304 2.292 -23.326 1.00 98.88 272 PHE A N 1
ATOM 2187 C CA . PHE A 1 272 ? 13.852 2.249 -23.118 1.00 98.88 272 PHE A CA 1
ATOM 2188 C C . PHE A 1 272 ? 13.297 3.577 -22.573 1.00 98.88 272 PHE A C 1
ATOM 2190 O O . PHE A 1 272 ? 12.349 4.148 -23.116 1.00 98.88 272 PHE A O 1
ATOM 2197 N N . ILE A 1 273 ? 13.894 4.085 -21.488 1.00 98.75 273 ILE A N 1
ATOM 2198 C CA . ILE A 1 273 ? 13.416 5.297 -20.808 1.00 98.75 273 ILE A CA 1
ATOM 2199 C C . ILE A 1 273 ? 13.611 6.536 -21.691 1.00 98.75 273 ILE A C 1
ATOM 2201 O O . ILE A 1 273 ? 12.786 7.447 -21.640 1.00 98.75 273 ILE A O 1
ATOM 2205 N N . GLY A 1 274 ? 14.675 6.572 -22.500 1.00 98.62 274 GLY A N 1
ATOM 2206 C CA . GLY A 1 274 ? 14.928 7.633 -23.473 1.00 98.62 274 GLY A CA 1
ATOM 2207 C C . GLY A 1 274 ? 13.788 7.768 -24.479 1.00 98.62 274 GLY A C 1
ATOM 2208 O O . GLY A 1 274 ? 13.188 8.834 -24.554 1.00 98.62 274 GLY A O 1
ATOM 2209 N N . GLU A 1 275 ? 13.412 6.674 -25.148 1.00 98.69 275 GLU A N 1
ATOM 2210 C CA . GLU A 1 275 ? 12.297 6.675 -26.111 1.00 98.69 275 GLU A CA 1
ATOM 2211 C C . GLU A 1 275 ? 10.976 7.112 -25.461 1.00 98.69 275 GLU A C 1
ATOM 2213 O O . GLU A 1 275 ? 10.226 7.903 -26.031 1.00 98.69 275 GLU A O 1
ATOM 2218 N N . CYS A 1 276 ? 10.700 6.649 -24.234 1.00 98.44 276 CYS A N 1
ATOM 2219 C CA . CYS A 1 276 ? 9.504 7.065 -23.496 1.00 98.44 276 CYS A CA 1
ATOM 2220 C C . CYS A 1 276 ? 9.499 8.578 -23.233 1.00 98.44 276 CYS A C 1
ATOM 2222 O O . CYS A 1 276 ? 8.490 9.245 -23.469 1.00 98.44 276 CYS A O 1
ATOM 2224 N N . LYS A 1 277 ? 10.627 9.133 -22.774 1.00 97.56 277 LYS A N 1
ATOM 2225 C CA . LYS A 1 277 ? 10.761 10.568 -22.485 1.00 97.56 277 LYS A CA 1
ATOM 2226 C C . LYS A 1 277 ? 10.673 11.425 -23.742 1.00 97.56 277 LYS A C 1
ATOM 2228 O O . LYS A 1 277 ? 9.996 12.451 -23.709 1.00 97.56 277 LYS A O 1
ATOM 2233 N N . ASP A 1 278 ? 11.296 10.994 -24.834 1.00 97.75 278 ASP A N 1
ATOM 2234 C CA . ASP A 1 278 ? 11.245 11.690 -26.123 1.00 97.75 278 ASP A CA 1
ATOM 2235 C C . ASP A 1 278 ? 9.819 11.699 -26.698 1.00 97.75 278 ASP A C 1
ATOM 2237 O O . ASP A 1 278 ? 9.392 12.688 -27.294 1.00 97.75 278 ASP A O 1
ATOM 2241 N N . ALA A 1 279 ? 9.037 10.648 -26.428 1.00 96.75 279 ALA A N 1
ATOM 2242 C CA . ALA A 1 279 ? 7.607 10.586 -26.726 1.00 96.75 279 ALA A CA 1
ATOM 2243 C C . ALA A 1 279 ? 6.714 11.345 -25.715 1.00 96.75 279 ALA A C 1
ATOM 2245 O O . ALA A 1 279 ? 5.494 11.376 -25.874 1.00 96.75 279 ALA A O 1
ATOM 2246 N N . GLY A 1 280 ? 7.292 11.985 -24.691 1.00 96.62 280 GLY A N 1
ATOM 2247 C CA . GLY A 1 280 ? 6.578 12.829 -23.726 1.00 96.62 280 GLY A CA 1
ATOM 2248 C C . GLY A 1 280 ? 6.031 12.107 -22.490 1.00 96.62 280 GLY A C 1
ATOM 2249 O O . GLY A 1 280 ? 5.185 12.673 -21.790 1.00 96.62 280 GLY A O 1
ATOM 2250 N N . TYR A 1 281 ? 6.500 10.890 -22.207 1.00 97.69 281 TYR A N 1
ATOM 2251 C CA . TYR A 1 281 ? 6.107 10.096 -21.043 1.00 97.69 281 TYR A CA 1
ATOM 2252 C C . TYR A 1 281 ? 7.116 10.200 -19.897 1.00 97.69 281 TYR A C 1
ATOM 2254 O O . TYR A 1 281 ? 8.333 10.204 -20.095 1.00 97.69 281 TYR A O 1
ATOM 2262 N N . GLU A 1 282 ? 6.610 10.212 -18.665 1.00 96.88 282 GLU A N 1
ATOM 2263 C CA . GLU A 1 282 ? 7.439 9.949 -17.492 1.00 96.88 282 GLU A CA 1
ATOM 2264 C C . GLU A 1 282 ? 7.697 8.447 -17.373 1.00 96.88 282 GLU A C 1
ATOM 2266 O O . GLU A 1 282 ? 6.775 7.640 -17.499 1.00 96.88 282 GLU A O 1
ATOM 2271 N N . ALA A 1 283 ? 8.949 8.071 -17.109 1.00 98.12 283 ALA A N 1
ATOM 2272 C CA . ALA A 1 283 ? 9.326 6.677 -16.943 1.00 98.12 283 ALA A CA 1
ATOM 2273 C C . ALA A 1 283 ? 10.313 6.466 -15.787 1.00 98.12 283 ALA A C 1
ATOM 2275 O O . ALA A 1 283 ? 11.241 7.260 -15.583 1.00 98.12 283 ALA A O 1
ATOM 2276 N N . GLY A 1 284 ? 10.092 5.381 -15.047 1.00 98.50 284 GLY A N 1
ATOM 2277 C CA . GLY A 1 284 ? 10.896 4.917 -13.919 1.00 98.50 284 GLY A CA 1
ATOM 2278 C C . GLY A 1 284 ? 11.238 3.433 -14.039 1.00 98.50 284 GLY A C 1
ATOM 2279 O O . GLY A 1 284 ? 10.919 2.783 -15.035 1.00 98.50 284 GLY A O 1
ATOM 2280 N N . ILE A 1 285 ? 11.903 2.895 -13.019 1.00 98.88 285 ILE A N 1
ATOM 2281 C CA . ILE A 1 285 ? 12.364 1.503 -12.999 1.00 98.88 285 ILE A CA 1
ATOM 2282 C C . ILE A 1 285 ? 11.640 0.743 -11.893 1.00 98.88 285 ILE A C 1
ATOM 2284 O O . ILE A 1 285 ? 11.615 1.183 -10.743 1.00 98.88 285 ILE A O 1
ATOM 2288 N N . TYR A 1 286 ? 11.093 -0.416 -12.238 1.00 98.81 286 TYR A N 1
ATOM 2289 C CA . TYR A 1 286 ? 10.720 -1.429 -11.263 1.00 98.81 286 TYR A CA 1
ATOM 2290 C C . TYR A 1 286 ? 11.795 -2.513 -11.198 1.00 98.81 286 TYR A C 1
ATOM 2292 O O . TYR A 1 286 ? 12.351 -2.900 -12.226 1.00 98.81 286 TYR A O 1
ATOM 2300 N N . CYS A 1 287 ? 12.098 -2.992 -9.993 1.00 98.62 287 CYS A N 1
ATOM 2301 C CA . CYS A 1 287 ? 12.880 -4.211 -9.783 1.00 98.62 287 CYS A CA 1
ATOM 2302 C C . CYS A 1 287 ? 12.777 -4.693 -8.329 1.00 98.62 287 CYS A C 1
ATOM 2304 O O . CYS A 1 287 ? 12.600 -3.892 -7.408 1.00 98.62 287 CYS A O 1
ATOM 2306 N N . ASN A 1 288 ? 13.017 -5.971 -8.054 1.00 98.06 288 ASN A N 1
ATOM 2307 C CA . ASN A 1 288 ? 13.164 -6.436 -6.677 1.00 98.06 288 ASN A CA 1
ATOM 2308 C C . ASN A 1 288 ? 14.434 -5.906 -5.994 1.00 98.06 288 ASN A C 1
ATOM 2310 O O . ASN A 1 288 ? 15.403 -5.457 -6.613 1.00 98.06 288 ASN A O 1
ATOM 2314 N N . LYS A 1 289 ? 14.459 -6.018 -4.661 1.00 97.38 289 LYS A N 1
ATOM 2315 C CA . LYS A 1 289 ? 15.578 -5.548 -3.834 1.00 97.38 289 LYS A CA 1
ATOM 2316 C C . LYS A 1 289 ? 16.926 -6.163 -4.220 1.00 97.38 289 LYS A C 1
ATOM 2318 O O . LYS A 1 289 ? 17.937 -5.470 -4.148 1.00 97.38 289 LYS A O 1
ATOM 2323 N N . ASN A 1 290 ? 16.962 -7.442 -4.609 1.00 96.62 290 ASN A N 1
ATOM 2324 C CA . ASN A 1 290 ? 18.214 -8.083 -5.012 1.00 96.62 290 ASN A CA 1
ATOM 2325 C C . ASN A 1 290 ? 18.780 -7.419 -6.271 1.00 96.62 290 ASN A C 1
ATOM 2327 O O . ASN A 1 290 ? 19.974 -7.125 -6.312 1.00 96.62 290 ASN A O 1
ATOM 2331 N N . TRP A 1 291 ? 17.919 -7.125 -7.241 1.00 97.75 291 TRP A N 1
ATOM 2332 C CA . TRP A 1 291 ? 18.284 -6.390 -8.441 1.00 97.75 291 TRP A CA 1
ATOM 2333 C C . TRP A 1 291 ? 18.758 -4.979 -8.155 1.00 97.75 291 TRP A C 1
ATOM 2335 O O . TRP A 1 291 ? 19.846 -4.597 -8.598 1.00 97.75 291 TRP A O 1
ATOM 2345 N N . TYR A 1 292 ? 18.000 -4.243 -7.345 1.00 97.75 292 TYR A N 1
ATOM 2346 C CA . TYR A 1 292 ? 18.377 -2.897 -6.937 1.00 97.75 292 TYR A CA 1
ATOM 2347 C C . TYR A 1 292 ? 19.779 -2.861 -6.312 1.00 97.75 292 TYR A C 1
ATOM 2349 O O . TYR A 1 292 ? 20.579 -1.983 -6.625 1.00 97.75 292 TYR A O 1
ATOM 2357 N N . ASP A 1 293 ? 20.127 -3.828 -5.464 1.00 96.44 293 ASP A N 1
ATOM 2358 C CA . ASP A 1 293 ? 21.433 -3.854 -4.800 1.00 96.44 293 ASP A CA 1
ATOM 2359 C C . ASP A 1 293 ? 22.567 -4.331 -5.720 1.00 96.44 293 ASP A C 1
ATOM 2361 O O . ASP A 1 293 ? 23.667 -3.771 -5.691 1.00 96.44 293 ASP A O 1
ATOM 2365 N N . ASN A 1 294 ? 22.307 -5.350 -6.545 1.00 96.56 294 ASN A N 1
ATOM 2366 C CA . ASN A 1 294 ? 23.365 -6.124 -7.197 1.00 96.56 294 ASN A CA 1
ATOM 2367 C C . ASN A 1 294 ? 23.500 -5.899 -8.700 1.00 96.56 294 ASN A C 1
ATOM 2369 O O . ASN A 1 294 ? 24.571 -6.193 -9.226 1.00 96.56 294 ASN A O 1
ATOM 2373 N N . TYR A 1 295 ? 22.488 -5.358 -9.378 1.00 96.94 295 TYR A N 1
ATOM 2374 C CA . TYR A 1 295 ? 22.479 -5.206 -10.841 1.00 96.94 295 TYR A CA 1
ATOM 2375 C C . TYR A 1 295 ? 22.204 -3.771 -11.298 1.00 96.94 295 TYR A C 1
ATOM 2377 O O . TYR A 1 295 ? 22.701 -3.363 -12.343 1.00 96.94 295 TYR A O 1
ATOM 2385 N N . ILE A 1 296 ? 21.524 -2.965 -10.480 1.00 97.69 296 ILE A N 1
ATOM 2386 C CA . ILE A 1 296 ? 21.345 -1.534 -10.738 1.00 97.69 296 ILE A CA 1
ATOM 2387 C C . ILE A 1 296 ? 22.561 -0.755 -10.218 1.00 97.69 296 ILE A C 1
ATOM 2389 O O . ILE A 1 296 ? 22.932 -0.841 -9.040 1.00 97.69 296 ILE A O 1
ATOM 2393 N N . ASN A 1 297 ? 23.205 0.013 -11.097 1.00 97.25 297 ASN A N 1
ATOM 2394 C CA . ASN A 1 297 ? 24.345 0.853 -10.731 1.00 97.25 297 ASN A CA 1
ATOM 2395 C C . ASN A 1 297 ? 23.912 2.196 -10.111 1.00 97.25 297 ASN A C 1
ATOM 2397 O O . ASN A 1 297 ? 22.731 2.539 -10.065 1.00 97.25 297 ASN A O 1
ATOM 2401 N N . GLN A 1 298 ? 24.880 2.955 -9.591 1.00 96.69 298 GLN A N 1
ATOM 2402 C CA . GLN A 1 298 ? 24.591 4.209 -8.892 1.00 96.69 298 GLN A CA 1
ATOM 2403 C C . GLN A 1 298 ? 24.023 5.289 -9.823 1.00 96.69 298 GLN A C 1
ATOM 2405 O O . GLN A 1 298 ? 23.160 6.053 -9.401 1.00 96.69 298 GLN A O 1
ATOM 2410 N N . TYR A 1 299 ? 24.452 5.320 -11.089 1.00 98.00 299 TYR A N 1
ATOM 2411 C CA . TYR A 1 299 ? 23.968 6.295 -12.062 1.00 98.00 299 TYR A CA 1
ATOM 2412 C C . TYR A 1 299 ? 22.451 6.191 -12.257 1.00 98.00 299 TYR A C 1
ATOM 2414 O O . TYR A 1 299 ? 21.748 7.195 -12.128 1.00 98.00 299 TYR A O 1
ATOM 2422 N N . LEU A 1 300 ? 21.927 4.977 -12.473 1.00 98.12 300 LEU A N 1
ATOM 2423 C CA . LEU A 1 300 ? 20.483 4.760 -12.570 1.00 98.12 300 LEU A CA 1
ATOM 2424 C C . LEU A 1 300 ? 19.759 5.164 -11.274 1.00 98.12 300 LEU A C 1
ATOM 2426 O O . LEU A 1 300 ? 18.752 5.870 -11.340 1.00 98.12 300 LEU A O 1
ATOM 2430 N N . LYS A 1 301 ? 20.295 4.775 -10.104 1.00 97.88 301 LYS A N 1
ATOM 2431 C CA . LYS A 1 301 ? 19.723 5.096 -8.777 1.00 97.88 301 LYS A CA 1
ATOM 2432 C C . LYS A 1 301 ? 19.579 6.591 -8.537 1.00 97.88 301 LYS A C 1
ATOM 2434 O O . LYS A 1 301 ? 18.594 7.010 -7.938 1.00 97.88 301 LYS A O 1
ATOM 2439 N N . ASP A 1 302 ? 20.536 7.386 -9.006 1.00 96.44 302 ASP A N 1
ATOM 2440 C CA . ASP A 1 302 ? 20.535 8.837 -8.823 1.00 96.44 302 ASP A CA 1
ATOM 2441 C C . ASP A 1 302 ? 19.622 9.568 -9.818 1.00 96.44 302 ASP A C 1
ATOM 2443 O O . ASP A 1 302 ? 19.169 10.678 -9.525 1.00 96.44 302 ASP A O 1
ATOM 2447 N N . LYS A 1 303 ? 19.357 8.967 -10.986 1.00 96.44 303 LYS A N 1
ATOM 2448 C CA . LYS A 1 303 ? 18.656 9.609 -12.111 1.00 96.44 303 LYS A CA 1
ATOM 2449 C C . LYS A 1 303 ? 17.173 9.280 -12.221 1.00 96.44 303 LYS A C 1
ATOM 2451 O O . LYS A 1 303 ? 16.432 10.108 -12.752 1.00 96.44 303 LYS A O 1
ATOM 2456 N N . PHE A 1 304 ? 16.751 8.101 -11.777 1.00 98.06 304 PHE A N 1
ATOM 2457 C CA . PHE A 1 304 ? 15.394 7.607 -12.006 1.00 98.06 304 PHE A CA 1
ATOM 2458 C C . PHE A 1 304 ? 14.666 7.300 -10.706 1.00 98.06 304 PHE A C 1
ATOM 2460 O O . PHE A 1 304 ? 15.286 7.023 -9.682 1.00 98.06 304 PHE A O 1
ATOM 2467 N N . MET A 1 305 ? 13.337 7.356 -10.778 1.00 98.12 305 MET A N 1
ATOM 2468 C CA . MET A 1 305 ? 12.445 6.893 -9.720 1.00 98.12 305 MET A CA 1
ATOM 2469 C C . MET A 1 305 ? 12.389 5.367 -9.715 1.00 98.12 305 MET A C 1
ATOM 2471 O O . MET A 1 305 ? 12.444 4.742 -10.778 1.00 98.12 305 MET A O 1
ATOM 2475 N N . PHE A 1 306 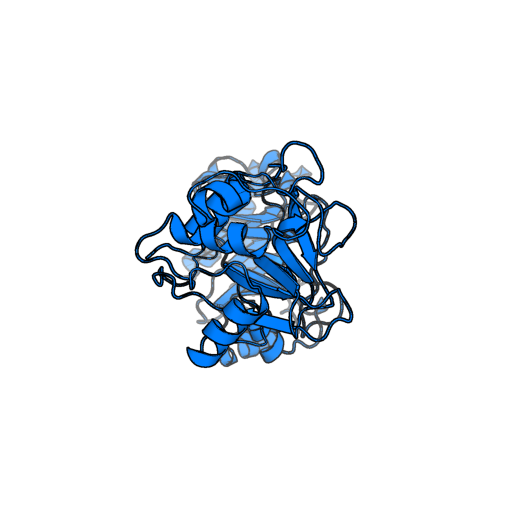? 12.251 4.790 -8.525 1.00 98.69 306 PHE A N 1
ATOM 2476 C CA . PHE A 1 306 ? 12.211 3.349 -8.320 1.00 98.69 306 PHE A CA 1
ATOM 2477 C C . PHE A 1 306 ? 10.946 2.895 -7.603 1.00 98.69 306 PHE A C 1
ATOM 2479 O O . PHE A 1 306 ? 10.569 3.446 -6.564 1.00 98.69 306 PHE A O 1
ATOM 2486 N N . TRP A 1 307 ? 10.374 1.820 -8.135 1.00 98.69 307 TRP A N 1
ATOM 2487 C CA . TRP A 1 307 ? 9.389 0.968 -7.487 1.00 98.69 307 TRP A CA 1
ATOM 2488 C C . TRP A 1 307 ? 10.067 -0.361 -7.145 1.00 98.69 307 TRP A C 1
ATOM 2490 O O . TRP A 1 307 ? 10.521 -1.078 -8.033 1.00 98.69 307 TRP A O 1
ATOM 2500 N N . ILE A 1 308 ? 10.237 -0.661 -5.855 1.00 98.69 308 ILE A N 1
ATOM 2501 C CA . ILE A 1 308 ? 11.035 -1.819 -5.429 1.00 98.69 308 ILE A CA 1
ATOM 2502 C C . ILE A 1 308 ? 10.159 -2.914 -4.849 1.00 98.69 308 ILE A C 1
ATOM 2504 O O . ILE A 1 308 ? 9.446 -2.680 -3.878 1.00 98.69 308 ILE A O 1
ATOM 2508 N N . ALA A 1 309 ? 10.304 -4.142 -5.344 1.00 98.62 309 ALA A N 1
ATOM 2509 C CA . ALA A 1 309 ? 9.714 -5.312 -4.707 1.00 98.62 309 ALA A CA 1
ATOM 2510 C C . ALA A 1 309 ? 10.572 -5.840 -3.549 1.00 98.62 309 ALA A C 1
ATOM 2512 O O . ALA A 1 309 ? 11.767 -6.138 -3.695 1.00 98.62 309 ALA A O 1
ATOM 2513 N N . ARG A 1 310 ? 9.963 -5.971 -2.364 1.00 98.00 310 ARG A N 1
ATOM 2514 C CA . ARG A 1 310 ? 10.602 -6.567 -1.181 1.00 98.00 310 ARG A CA 1
ATOM 2515 C C . ARG A 1 310 ? 9.559 -7.119 -0.213 1.00 98.00 310 ARG A C 1
ATOM 2517 O O . ARG A 1 310 ? 9.016 -6.381 0.598 1.00 98.00 310 ARG A O 1
ATOM 2524 N N . TYR A 1 311 ? 9.333 -8.430 -0.251 1.00 93.81 311 TYR A N 1
ATOM 2525 C CA . TYR A 1 311 ? 8.149 -9.019 0.387 1.00 93.81 311 TYR A CA 1
ATOM 2526 C C . TYR A 1 311 ? 8.283 -9.403 1.865 1.00 93.81 311 TYR A C 1
ATOM 2528 O O . TYR A 1 311 ? 7.311 -9.821 2.488 1.00 93.81 311 TYR A O 1
ATOM 2536 N N . GLY A 1 312 ? 9.486 -9.357 2.441 1.00 92.50 312 GLY A N 1
ATOM 2537 C CA . GLY A 1 312 ? 9.714 -9.881 3.791 1.00 92.50 312 GLY A CA 1
ATOM 2538 C C . GLY A 1 312 ? 9.268 -11.344 3.913 1.00 92.50 312 GLY A C 1
ATOM 2539 O O . GLY A 1 312 ? 9.794 -12.212 3.216 1.00 92.50 312 GLY A O 1
ATOM 2540 N N . LYS A 1 313 ? 8.289 -11.622 4.784 1.00 90.69 313 LYS A N 1
ATOM 2541 C CA . LYS A 1 313 ? 7.685 -12.963 4.936 1.00 90.69 313 LYS A CA 1
ATOM 2542 C C . LYS A 1 313 ? 6.641 -13.306 3.860 1.00 90.69 313 LYS A C 1
ATOM 2544 O O . LYS A 1 313 ? 6.212 -14.455 3.796 1.00 90.69 313 LYS A O 1
ATOM 2549 N N . ASN A 1 314 ? 6.250 -12.337 3.032 1.00 93.25 314 ASN A N 1
ATOM 2550 C CA . ASN A 1 314 ? 5.279 -12.458 1.945 1.00 93.25 314 ASN A CA 1
ATOM 2551 C C . ASN A 1 314 ? 3.928 -13.032 2.407 1.00 93.25 314 ASN A C 1
ATOM 2553 O O . ASN A 1 314 ? 3.454 -14.046 1.896 1.00 93.25 314 ASN A O 1
ATOM 2557 N N . THR A 1 315 ? 3.355 -12.432 3.451 1.00 85.12 315 THR A N 1
ATOM 2558 C CA . THR A 1 315 ? 2.141 -12.917 4.130 1.00 85.12 315 THR A CA 1
ATOM 2559 C C . THR A 1 315 ? 0.860 -12.219 3.677 1.00 85.12 315 THR A C 1
ATOM 2561 O O . THR A 1 315 ? -0.197 -12.536 4.211 1.00 85.12 315 THR A O 1
ATOM 2564 N N . GLY A 1 316 ? 0.935 -11.273 2.736 1.00 81.81 316 GLY A N 1
ATOM 2565 C CA . GLY A 1 316 ? -0.186 -10.390 2.395 1.00 81.81 316 GLY A CA 1
ATOM 2566 C C . GLY A 1 316 ? -0.234 -9.092 3.210 1.00 81.81 316 GLY A C 1
ATOM 2567 O O . GLY A 1 316 ? -1.085 -8.256 2.941 1.00 81.81 316 GLY A O 1
ATOM 2568 N N . TYR A 1 317 ? 0.679 -8.901 4.169 1.00 78.62 317 TYR A N 1
ATOM 2569 C CA . TYR A 1 317 ? 0.702 -7.741 5.065 1.00 78.62 317 TYR A CA 1
ATOM 2570 C C . TYR A 1 317 ? 1.993 -6.938 4.920 1.00 78.62 317 TYR A C 1
ATOM 2572 O O . TYR A 1 317 ? 3.070 -7.510 4.732 1.00 78.62 317 TYR A O 1
ATOM 2580 N N . LEU A 1 318 ? 1.872 -5.618 5.051 1.00 84.75 318 LEU A N 1
ATOM 2581 C CA . LEU A 1 318 ? 2.993 -4.687 5.050 1.00 84.75 318 LEU A CA 1
ATOM 2582 C C . LEU A 1 318 ? 3.780 -4.807 6.365 1.00 84.75 318 LEU A C 1
ATOM 2584 O O . LEU A 1 318 ? 3.208 -4.744 7.450 1.00 84.75 318 LEU A O 1
ATOM 2588 N N . ASP A 1 319 ? 5.099 -4.980 6.266 1.00 85.56 319 ASP A N 1
ATOM 2589 C CA . ASP A 1 319 ? 6.019 -5.030 7.411 1.00 85.56 319 ASP A CA 1
ATOM 2590 C C . ASP A 1 319 ? 7.148 -4.018 7.188 1.00 85.56 319 ASP A C 1
ATOM 2592 O O . ASP A 1 319 ? 8.081 -4.263 6.417 1.00 85.56 319 ASP A O 1
ATOM 2596 N N . GLU A 1 320 ? 7.053 -2.862 7.853 1.00 87.69 320 GLU A N 1
ATOM 2597 C CA . GLU A 1 320 ? 7.958 -1.720 7.658 1.00 87.69 320 GLU A CA 1
ATOM 2598 C C . GLU A 1 320 ? 9.435 -2.048 7.889 1.00 87.69 320 GLU A C 1
ATOM 2600 O O . GLU A 1 320 ? 10.308 -1.396 7.312 1.00 87.69 320 GLU A O 1
ATOM 2605 N N . LYS A 1 321 ? 9.749 -3.110 8.643 1.00 90.56 321 LYS A N 1
ATOM 2606 C CA . LYS A 1 321 ? 11.124 -3.613 8.780 1.00 90.56 321 LYS A CA 1
ATOM 2607 C C . LYS A 1 321 ? 11.761 -3.921 7.421 1.00 90.56 321 LYS A C 1
ATOM 2609 O O . LYS A 1 321 ? 12.986 -3.871 7.264 1.00 90.56 321 LYS A O 1
ATOM 2614 N N . TYR A 1 322 ? 10.937 -4.279 6.441 1.00 92.06 322 TYR A N 1
ATOM 2615 C CA . TYR A 1 322 ? 11.353 -4.607 5.089 1.00 92.06 322 TYR A CA 1
ATOM 2616 C C . TYR A 1 322 ? 11.195 -3.448 4.106 1.00 92.06 322 TYR A C 1
ATOM 2618 O O . TYR A 1 322 ? 11.565 -3.638 2.947 1.00 92.06 322 TYR A O 1
ATOM 2626 N N . LYS A 1 323 ? 10.767 -2.253 4.538 1.00 94.38 323 LYS A N 1
ATOM 2627 C CA . LYS A 1 323 ? 10.658 -1.084 3.658 1.00 94.38 323 LYS A CA 1
ATOM 2628 C C . LYS A 1 323 ? 11.980 -0.857 2.903 1.00 94.38 323 LYS A C 1
ATOM 2630 O O . LYS A 1 323 ? 13.050 -0.829 3.527 1.00 94.38 323 LYS A O 1
ATOM 2635 N N . PRO A 1 324 ? 11.968 -0.783 1.562 1.00 94.38 324 PRO A N 1
ATOM 2636 C CA . PRO A 1 324 ? 13.160 -0.451 0.799 1.00 94.38 324 PRO A CA 1
ATOM 2637 C C . PRO A 1 324 ? 13.544 1.013 1.039 1.00 94.38 324 PRO A C 1
ATOM 2639 O O . PRO A 1 324 ? 12.696 1.886 1.189 1.00 94.38 324 PRO A O 1
ATOM 2642 N N . THR A 1 325 ? 14.846 1.286 1.090 1.00 88.88 325 THR A N 1
ATOM 2643 C CA . THR A 1 325 ? 15.379 2.637 1.280 1.00 88.88 325 THR A CA 1
ATOM 2644 C C . THR A 1 325 ? 16.260 3.025 0.099 1.00 88.88 325 THR A C 1
ATOM 2646 O O . THR A 1 325 ? 16.978 2.201 -0.471 1.00 88.88 325 THR A O 1
ATOM 2649 N N . GLY A 1 326 ? 16.200 4.298 -0.278 1.00 87.81 326 GLY A N 1
ATOM 2650 C CA . GLY A 1 326 ? 16.996 4.877 -1.351 1.00 87.81 326 GLY A CA 1
ATOM 2651 C C . GLY A 1 326 ? 16.433 6.236 -1.743 1.00 87.81 326 GLY A C 1
ATOM 2652 O O . GLY A 1 326 ? 15.234 6.459 -1.629 1.00 87.81 326 GLY A O 1
ATOM 2653 N N . LYS A 1 327 ? 17.305 7.146 -2.185 1.00 87.00 327 LYS A N 1
ATOM 2654 C CA . LYS A 1 327 ? 16.958 8.554 -2.435 1.00 87.00 327 LYS A CA 1
ATOM 2655 C C . LYS A 1 327 ? 15.755 8.733 -3.372 1.00 87.00 327 LYS A C 1
ATOM 2657 O O . LYS A 1 327 ? 14.946 9.615 -3.132 1.00 87.00 327 LYS A O 1
ATOM 2662 N N . ASN A 1 328 ? 15.657 7.898 -4.406 1.00 94.88 328 ASN A N 1
ATOM 2663 C CA . ASN A 1 328 ? 14.618 7.980 -5.432 1.00 94.88 328 ASN A CA 1
ATOM 2664 C C . ASN A 1 328 ? 13.657 6.777 -5.402 1.00 94.88 328 ASN A C 1
ATOM 2666 O O . ASN A 1 328 ? 13.001 6.486 -6.399 1.00 94.88 328 ASN A O 1
ATOM 2670 N N . VAL A 1 329 ? 13.598 6.039 -4.290 1.00 97.12 329 VAL A N 1
ATOM 2671 C CA . VAL A 1 329 ? 12.647 4.930 -4.136 1.00 97.12 329 VAL A CA 1
ATOM 2672 C C . VAL A 1 329 ? 11.339 5.505 -3.615 1.00 97.12 329 VAL A C 1
ATOM 2674 O O . VAL A 1 329 ? 11.285 5.924 -2.461 1.00 97.12 329 VAL A O 1
ATOM 2677 N N . ILE A 1 330 ? 10.322 5.523 -4.474 1.00 96.00 330 ILE A N 1
ATOM 2678 C CA . ILE A 1 330 ? 9.029 6.180 -4.217 1.00 96.00 330 ILE A CA 1
ATOM 2679 C C . ILE A 1 330 ? 7.868 5.192 -4.087 1.00 96.00 330 ILE A C 1
ATOM 2681 O O . ILE A 1 330 ? 6.776 5.571 -3.680 1.00 96.00 330 ILE A O 1
ATOM 2685 N N . ALA A 1 331 ? 8.090 3.929 -4.461 1.00 97.19 331 ALA A N 1
ATOM 2686 C CA . ALA A 1 331 ? 7.074 2.892 -4.401 1.00 97.19 331 ALA A CA 1
ATOM 2687 C C . ALA A 1 331 ? 7.658 1.570 -3.894 1.00 97.19 331 ALA A C 1
ATOM 2689 O O . ALA A 1 331 ? 8.827 1.247 -4.136 1.00 97.19 331 ALA A O 1
ATOM 2690 N N . TRP A 1 332 ? 6.828 0.774 -3.227 1.00 98.12 332 TRP A N 1
ATOM 2691 C CA . TRP A 1 332 ? 7.204 -0.527 -2.688 1.00 98.12 332 TRP A CA 1
ATOM 2692 C C . TRP A 1 332 ? 6.109 -1.565 -2.918 1.00 98.12 332 TRP A C 1
ATOM 2694 O O . TRP A 1 332 ? 5.023 -1.440 -2.360 1.00 98.12 332 TRP A O 1
ATOM 2704 N N . GLN A 1 333 ? 6.438 -2.618 -3.670 1.00 98.69 333 GLN A N 1
ATOM 2705 C CA . GLN A 1 333 ? 5.628 -3.834 -3.733 1.00 98.69 333 GLN A CA 1
ATOM 2706 C C . GLN A 1 333 ? 5.983 -4.713 -2.529 1.00 98.69 333 GLN A C 1
ATOM 2708 O O . GLN A 1 333 ? 7.076 -5.297 -2.447 1.00 98.69 333 GLN A O 1
ATOM 2713 N N . TYR A 1 334 ? 5.091 -4.757 -1.543 1.00 96.69 334 TYR A N 1
ATOM 2714 C CA . TYR A 1 334 ? 5.373 -5.352 -0.234 1.00 96.69 334 TYR A CA 1
ATOM 2715 C C . TYR A 1 334 ? 4.916 -6.801 -0.101 1.00 96.69 334 TYR A C 1
ATOM 2717 O O . TYR A 1 334 ? 5.294 -7.475 0.858 1.00 96.69 334 TYR A O 1
ATOM 2725 N N . THR A 1 335 ? 4.144 -7.319 -1.053 1.00 96.19 335 THR A N 1
ATOM 2726 C CA . THR A 1 335 ? 3.706 -8.718 -1.066 1.00 96.19 335 THR A CA 1
ATOM 2727 C C . THR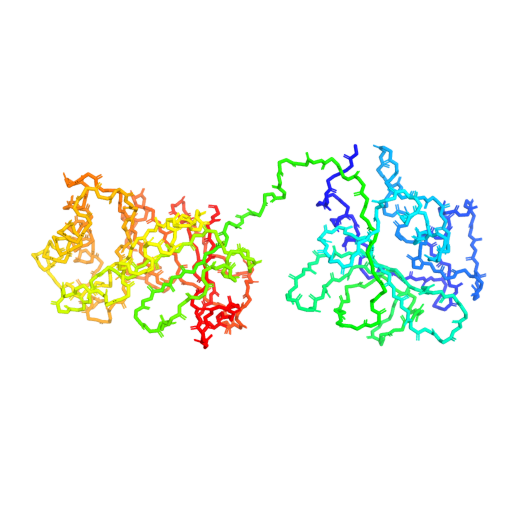 A 1 335 ? 3.183 -9.101 -2.445 1.00 96.19 335 THR A C 1
ATOM 2729 O O . THR A 1 335 ? 2.574 -8.275 -3.114 1.00 96.19 335 THR A O 1
ATOM 2732 N N . SER A 1 336 ? 3.354 -10.371 -2.808 1.00 96.69 336 SER A N 1
ATOM 2733 C CA . SER A 1 336 ? 2.692 -11.019 -3.954 1.00 96.69 336 SER A CA 1
ATOM 2734 C C . SER A 1 336 ? 1.553 -11.954 -3.552 1.00 96.69 336 SER A C 1
ATOM 2736 O O . SER A 1 336 ? 0.996 -12.700 -4.355 1.00 96.69 336 SER A O 1
ATOM 2738 N N . LYS A 1 337 ? 1.219 -11.958 -2.259 1.00 93.25 337 LYS A N 1
ATOM 2739 C CA . LYS A 1 337 ? 0.132 -12.753 -1.674 1.00 93.25 337 LYS A CA 1
ATOM 2740 C C . LYS A 1 337 ? -0.987 -11.892 -1.099 1.00 93.25 337 LYS A C 1
ATOM 2742 O O . LYS A 1 337 ? -1.605 -12.272 -0.105 1.00 93.25 337 LYS A O 1
ATOM 2747 N N . GLY A 1 338 ? -1.210 -10.710 -1.667 1.00 89.81 338 GLY A N 1
ATOM 2748 C CA . GLY A 1 338 ? -2.336 -9.870 -1.287 1.00 89.81 338 GLY A CA 1
ATOM 2749 C C . GLY A 1 338 ? -3.667 -10.534 -1.599 1.00 89.81 338 GLY A C 1
ATOM 2750 O O . GLY A 1 338 ? -3.788 -11.260 -2.581 1.00 89.81 338 GLY A O 1
ATOM 2751 N N . ILE A 1 339 ? -4.671 -10.279 -0.764 1.00 88.75 339 ILE A N 1
ATOM 2752 C CA . ILE A 1 339 ? -6.057 -10.675 -1.015 1.00 88.75 339 ILE A CA 1
ATOM 2753 C C . ILE A 1 339 ? -6.890 -9.403 -0.936 1.00 88.75 339 ILE A C 1
ATOM 2755 O O . ILE A 1 339 ? -6.990 -8.796 0.130 1.00 88.75 339 ILE A O 1
ATOM 2759 N N . VAL A 1 340 ? -7.483 -9.008 -2.060 1.00 87.25 340 VAL A N 1
ATOM 2760 C CA . VAL A 1 340 ? -8.285 -7.784 -2.166 1.00 87.25 340 VAL A CA 1
ATOM 2761 C C . VAL A 1 340 ? -9.696 -8.156 -2.609 1.00 87.25 340 VAL A C 1
ATOM 2763 O O . VAL A 1 340 ? -9.851 -8.816 -3.641 1.00 87.25 340 VAL A O 1
ATOM 2766 N N . PRO A 1 341 ? -10.744 -7.748 -1.868 1.00 86.75 341 PRO A N 1
ATOM 2767 C CA . PRO A 1 341 ? -12.117 -7.895 -2.327 1.00 86.75 341 PRO A CA 1
ATOM 2768 C C . PRO A 1 341 ? -12.296 -7.336 -3.742 1.00 86.75 341 PRO A C 1
ATOM 2770 O O . PRO A 1 341 ? -11.985 -6.180 -4.007 1.00 86.75 341 PRO A O 1
ATOM 2773 N N . GLY A 1 342 ? -12.814 -8.170 -4.643 1.00 91.12 342 GLY A N 1
ATOM 2774 C CA . GLY A 1 342 ? -13.015 -7.820 -6.050 1.00 91.12 342 GLY A CA 1
ATOM 2775 C C . GLY A 1 342 ? -11.996 -8.411 -7.022 1.00 91.12 342 GLY A C 1
ATOM 2776 O O . GLY A 1 342 ? -12.180 -8.254 -8.225 1.00 91.12 342 GLY A O 1
ATOM 2777 N N . ILE A 1 343 ? -10.983 -9.130 -6.527 1.00 94.56 343 ILE A N 1
ATOM 2778 C CA . ILE A 1 343 ? -10.082 -9.966 -7.333 1.00 94.56 343 ILE A CA 1
ATOM 2779 C C . ILE A 1 343 ? -10.123 -11.390 -6.783 1.00 94.56 343 ILE A C 1
ATOM 2781 O O . ILE A 1 343 ? -10.098 -11.604 -5.571 1.00 94.56 343 ILE A O 1
ATOM 2785 N N . GLU A 1 344 ? -10.204 -12.375 -7.673 1.00 91.81 344 GLU A N 1
ATOM 2786 C CA . GLU A 1 344 ? -10.086 -13.779 -7.289 1.00 91.81 344 GLU A CA 1
ATOM 2787 C C . GLU A 1 344 ? -8.613 -14.185 -7.177 1.00 91.81 344 GLU A C 1
ATOM 2789 O O . GLU A 1 344 ? -7.818 -13.962 -8.088 1.00 91.81 344 GLU A O 1
ATOM 2794 N N . GLY A 1 345 ? -8.253 -14.837 -6.070 1.00 92.06 345 GLY A N 1
ATOM 2795 C CA . GLY A 1 345 ? -6.888 -15.297 -5.830 1.00 92.06 345 GLY A CA 1
ATOM 2796 C C . GLY A 1 345 ? -5.970 -14.207 -5.276 1.00 92.06 345 GLY A C 1
ATOM 2797 O O . GLY A 1 345 ? -6.415 -13.307 -4.564 1.00 92.06 345 GLY A O 1
ATOM 2798 N N . TYR A 1 346 ? -4.672 -14.351 -5.543 1.00 93.12 346 TYR A N 1
ATOM 2799 C CA . TYR A 1 346 ? -3.660 -13.418 -5.061 1.00 93.12 346 TYR A CA 1
ATOM 2800 C C . TYR A 1 346 ? -3.435 -12.263 -6.036 1.00 93.12 346 TYR A C 1
ATOM 2802 O O . TYR A 1 346 ? -3.469 -12.440 -7.256 1.00 93.12 346 TYR A O 1
ATOM 2810 N N . VAL A 1 347 ? -3.146 -11.097 -5.470 1.00 96.94 347 VAL A N 1
ATOM 2811 C CA . VAL A 1 347 ? -2.718 -9.901 -6.193 1.00 96.94 347 VAL A CA 1
ATOM 2812 C C . VAL A 1 347 ? -1.510 -9.287 -5.491 1.00 96.94 347 VAL A C 1
ATOM 2814 O O . VAL A 1 347 ? -1.368 -9.392 -4.267 1.00 96.94 347 VAL A O 1
ATOM 2817 N N . ASP A 1 348 ? -0.628 -8.684 -6.274 1.00 98.44 348 ASP A N 1
ATOM 2818 C CA . ASP A 1 348 ? 0.487 -7.902 -5.767 1.00 98.44 348 ASP A CA 1
ATOM 2819 C C . ASP A 1 348 ? -0.039 -6.622 -5.096 1.00 98.44 348 ASP A C 1
ATOM 2821 O O . ASP A 1 348 ? -0.985 -5.999 -5.584 1.00 98.44 348 ASP A O 1
ATOM 2825 N N . LEU A 1 349 ? 0.507 -6.277 -3.924 1.00 96.69 349 LEU A N 1
ATOM 2826 C CA . LEU A 1 349 ? 0.126 -5.058 -3.203 1.00 96.69 349 LEU A CA 1
ATOM 2827 C C . LEU A 1 349 ? 1.297 -4.098 -3.097 1.00 96.69 349 LEU A C 1
ATOM 2829 O O . LEU A 1 349 ? 2.414 -4.475 -2.715 1.00 96.69 349 LEU A O 1
ATOM 2833 N N . ASP A 1 350 ? 0.965 -2.835 -3.324 1.00 98.31 350 ASP A N 1
ATOM 2834 C CA . ASP A 1 350 ? 1.902 -1.739 -3.439 1.00 98.31 350 ASP A CA 1
ATOM 2835 C C . ASP A 1 350 ? 1.568 -0.596 -2.504 1.00 98.31 350 ASP A C 1
ATOM 2837 O O . ASP A 1 350 ? 0.421 -0.395 -2.095 1.00 98.31 350 ASP A O 1
ATOM 2841 N N . VAL A 1 351 ? 2.594 0.197 -2.222 1.00 95.44 351 VAL A N 1
ATOM 2842 C CA . VAL A 1 351 ? 2.457 1.484 -1.558 1.00 95.44 351 VAL A CA 1
ATOM 2843 C C . VAL A 1 351 ? 3.325 2.560 -2.210 1.00 95.44 351 VAL A C 1
ATOM 2845 O O . VAL A 1 351 ? 4.464 2.275 -2.577 1.00 95.44 351 VAL A O 1
ATOM 2848 N N . LEU A 1 352 ? 2.814 3.791 -2.308 1.00 91.81 352 LEU A N 1
ATOM 2849 C CA . LEU A 1 352 ? 3.577 5.011 -2.634 1.00 91.81 352 LEU A CA 1
ATOM 2850 C C . LEU A 1 352 ? 3.823 5.825 -1.364 1.00 91.81 352 LEU A C 1
ATOM 2852 O O . LEU A 1 352 ? 2.881 5.970 -0.590 1.00 91.81 352 LEU A O 1
ATOM 2856 N N . TYR A 1 353 ? 5.032 6.356 -1.154 1.00 84.25 353 TYR A N 1
ATOM 2857 C CA . TYR A 1 353 ? 5.405 7.075 0.078 1.00 84.25 353 TYR A CA 1
ATOM 2858 C C . TYR A 1 353 ? 6.410 8.209 -0.102 1.00 84.25 353 TYR A C 1
ATOM 2860 O O . TYR A 1 353 ? 7.075 8.264 -1.161 1.00 84.25 353 TYR A O 1
#

Sequence (353 aa):
MPTVKDVLDLAEAQVGITEYPPESNNVLYNTEYYGHEVWGAAYPWCCTFVWWVFAQFKPCLVWKTASCSELGNWFKNNSKWYTQPKVGDVVFFKFSRNDNWTNHVGIVKSINGNMIETIEGNTSVNSDSNGGAVMIRQRTSNIVGYGRPEYISEAPVIDTYQYGIDVSEYQGNIDFDKIKEAGIRFMCLRSTKKDMSVDKSFERNLQGCIKNNLDYSCYKYAYATTHEQARQEAHSVIELLKDRKMPIWYDLEDKSLPPFGKDAIEGIALAFIGECKDAGYEAGIYCNKNWYDNYINQYLKDKFMFWIARYGKNTGYLDEKYKPTGKNVIAWQYTSKGIVPGIEGYVDLDVLY